Protein 4EC7 (pdb70)

B-factor: mean 41.2, std 14.35, range [15.86, 121.75]

Foldseek 3Di:
DDDFQFDKDKDKDAAQWFAFPVGDIWGFDQWDADPNDIDGDIDIAMFGPFFAPDPQATHPDPSVFKRKTKGFDWDWQWGWTADPNDIDITTTTGTHDIDMDIDGDPDD/DDDDQFDKDKDKDAFQWFQFPVGDIFGFDQWDQDPVDIDGDIDIAMWTPFQAPDPLATHPDPSVFKGKGKGFDWDWDWGWTDDPPDIDTGTTIGGHDIDMDIDGDDDD

Secondary structure (DSSP, 8-state):
--EESS-EEEEEE--SEEEBTTS-EEEEPSEEEETTEEEE--EEEEEES-S-SBTTBSTTB-TTTEEEEEEEEEEEEEEEEEETTEEEEEEEEEEEEEEEEEEE-S--/--EESS-EEEEEE--SEEEBTTS-EEEE-SEEE-SS-EEE--EEEEEES-S-SBTTBSTTB-TTT--EEEEEEEEEEEEEEEETTEEEEEEEEEEEEEEEEE-SS---

GO terms:
  GO:0005576 extracellular region (C, EXP)

Nearest PDB structures (foldseek):
  4ec7-assembly1_B  TM=9.430E-01  e=5.358E-18  Naja atra
  1btg-assembly4_B-3  TM=9.735E-01  e=2.936E-14  Mus musculus
  5jz7-assembly1_B  TM=9.678E-01  e=1.939E-14  Homo sapiens
  4efv-assembly1_B  TM=9.686E-01  e=3.257E-14  Lama glama
  6xuo-assembly1_A-2  TM=9.110E-01  e=4.007E-14  Equus caballus

Radius of gyration: 19.62 Å; Cα contacts (8 Å, |Δi|>4): 550; chains: 2; bounding box: 56×37×46 Å

Solvent-accessible surface area: 12037 Å² total; per-residue (Å²): 100,102,84,43,2,2,48,57,71,57,46,105,38,80,58,107,82,12,40,0,61,127,44,51,102,5,65,4,54,112,53,15,117,24,106,162,122,60,102,107,19,112,7,32,13,10,103,24,134,50,74,76,31,33,137,58,4,3,19,9,16,31,49,80,99,40,45,15,89,2,48,56,48,48,0,21,18,91,0,35,0,54,76,70,130,136,72,39,100,34,49,0,87,1,43,5,3,6,17,1,23,0,45,106,58,204,72,157,98,96,96,46,4,5,44,62,79,57,50,93,30,60,51,100,82,8,56,5,63,176,50,83,107,8,57,7,43,101,60,14,97,59,109,143,121,87,90,91,11,109,7,27,23,10,88,18,130,56,82,72,32,63,144,58,2,2,49,10,15,35,52,75,73,16,85,12,77,3,50,53,48,57,1,28,15,105,0,23,1,56,108,68,146,108,46,35,70,73,49,0,85,3,42,3,5,7,16,1,19,0,51,95,120,138,25,167

Structure (mmCIF, N/CA/C/O backbone):
data_4EC7
#
_entry.id   4EC7
#
_cell.length_a   118.120
_cell.length_b   118.120
_cell.length_c   87.350
_cell.angle_alpha   90.00
_cell.angle_beta   90.00
_cell.angle_gamma   120.00
#
_symmetry.space_group_name_H-M   'P 6 2 2'
#
loop_
_entity.id
_entity.type
_entity.pdbx_description
1 polymer 'Venom nerve growth factor'
2 non-polymer '(2S)-1-hydroxy-3-(tetradecanoyloxy)propan-2-yl docosanoate'
3 water water
#
loop_
_atom_site.group_PDB
_atom_site.id
_atom_site.type_symbol
_atom_site.label_atom_id
_atom_site.label_alt_id
_atom_site.label_comp_id
_atom_site.label_asym_id
_atom_site.label_entity_id
_atom_site.label_seq_id
_atom_site.pdbx_PDB_ins_code
_atom_site.Cartn_x
_atom_site.Cartn_y
_atom_site.Cartn_z
_atom_site.occupancy
_atom_site.B_iso_or_equiv
_atom_site.auth_seq_id
_atom_site.auth_comp_id
_atom_site.auth_asym_id
_atom_site.auth_atom_id
_atom_site.pdbx_PDB_model_num
ATOM 1 N N . GLY A 1 9 ? -7.275 31.718 31.696 1.00 53.07 9 GLY A N 1
ATOM 2 C CA . GLY A 1 9 ? -8.580 32.229 31.294 1.00 60.47 9 GLY A CA 1
ATOM 3 C C . GLY A 1 9 ? -8.719 33.735 31.465 1.00 60.93 9 GLY A C 1
ATOM 4 O O . GLY A 1 9 ? -9.630 34.220 32.141 1.00 59.87 9 GLY A O 1
ATOM 5 N N . GLU A 1 10 ? -7.822 34.483 30.833 1.00 61.13 10 GLU A N 1
ATOM 6 C CA . GLU A 1 10 ? -7.759 35.925 31.046 1.00 55.08 10 GLU A CA 1
ATOM 7 C C . GLU A 1 10 ? -8.415 36.733 29.926 1.00 55.06 10 GLU A C 1
ATOM 8 O O . GLU A 1 10 ? -8.473 36.310 28.769 1.00 52.57 10 GLU A O 1
ATOM 14 N N . HIS A 1 11 ? -8.906 37.909 30.282 1.00 52.21 11 HIS A N 1
ATOM 15 C CA . HIS A 1 11 ? -9.479 38.802 29.297 1.00 48.52 11 HIS A CA 1
ATOM 16 C C . HIS A 1 11 ? -8.877 40.178 29.456 1.00 46.80 11 HIS A C 1
ATOM 17 O O . HIS A 1 11 ? -8.499 40.571 30.563 1.00 44.98 11 HIS A O 1
ATOM 24 N N . SER A 1 12 ? -8.748 40.905 28.350 1.00 45.81 12 SER A N 1
ATOM 25 C CA . SER A 1 12 ? -8.433 42.317 28.464 1.00 39.56 12 SER A CA 1
ATOM 26 C C . SER A 1 12 ? -9.752 43.032 28.592 1.00 35.47 12 SER A C 1
ATOM 27 O O . SER A 1 12 ? -10.794 42.509 28.179 1.00 35.57 12 SER A O 1
ATOM 30 N N . VAL A 1 13 ? -9.716 44.215 29.185 1.00 29.94 13 VAL A N 1
ATOM 31 C CA . VAL A 1 13 ? -10.942 44.958 29.429 1.00 31.60 13 VAL A CA 1
ATOM 32 C C . VAL A 1 13 ? -11.437 45.634 28.156 1.00 35.48 13 VAL A C 1
ATOM 33 O O . VAL A 1 13 ? -12.608 46.020 28.048 1.00 35.24 13 VAL A O 1
ATOM 37 N N . CYS A 1 14 ? -10.527 45.785 27.199 1.00 34.99 14 CYS A N 1
ATOM 38 C CA . CYS A 1 14 ? -10.868 46.319 25.892 1.00 36.18 14 CYS A CA 1
ATOM 39 C C . CYS A 1 14 ? -10.184 45.457 24.812 1.00 36.99 14 CYS A C 1
ATOM 40 O O . CYS A 1 14 ? -9.088 44.935 25.047 1.00 32.89 14 CYS A O 1
ATOM 43 N N . ASP A 1 15 ? -10.848 45.258 23.670 1.00 35.80 15 ASP A N 1
ATOM 44 C CA . ASP A 1 15 ? -10.319 44.377 22.627 1.00 35.21 15 ASP A CA 1
ATOM 45 C C . ASP A 1 15 ? -9.450 45.140 21.643 1.00 31.24 15 ASP A C 1
ATOM 46 O O . ASP A 1 15 ? -9.817 46.238 21.219 1.00 25.56 15 ASP A O 1
ATOM 51 N N . SER A 1 16 ? -8.304 44.556 21.289 1.00 31.21 16 SER A N 1
ATOM 52 C CA . SER A 1 16 ? -7.360 45.203 20.381 1.00 30.82 16 SER A CA 1
ATOM 53 C C . SER A 1 16 ? -7.106 44.388 19.100 1.00 32.89 16 SER A C 1
ATOM 54 O O . SER A 1 16 ? -7.365 43.187 19.039 1.00 33.14 16 SER A O 1
ATOM 57 N N . VAL A 1 17 ? -6.618 45.057 18.064 1.00 33.11 17 VAL A N 1
ATOM 58 C CA . VAL A 1 17 ? -6.241 44.385 16.831 1.00 27.45 17 VAL A CA 1
ATOM 59 C C . VAL A 1 17 ? -4.820 44.808 16.463 1.00 30.37 17 VAL A C 1
ATOM 60 O O . VAL A 1 17 ? -4.564 45.986 16.199 1.00 29.77 17 VAL A O 1
ATOM 64 N N . SER A 1 18 ? -3.889 43.859 16.469 1.00 28.25 18 SER A N 1
ATOM 65 C CA . SER A 1 18 ? -2.513 44.186 16.129 1.00 27.20 18 SER A CA 1
ATOM 66 C C . SER A 1 18 ? -2.194 43.709 14.711 1.00 27.62 18 SER A C 1
ATOM 67 O O . SER A 1 18 ? -2.641 42.625 14.292 1.00 25.66 18 SER A O 1
ATOM 70 N N . ALA A 1 19 ? -1.432 44.525 13.976 1.00 25.97 19 ALA A N 1
ATOM 71 C CA . ALA A 1 19 ? -0.987 44.176 12.622 1.00 23.51 19 ALA A CA 1
ATOM 72 C C . ALA A 1 19 ? 0.265 44.913 12.199 1.00 27.93 19 ALA A C 1
ATOM 73 O O . ALA A 1 19 ? 0.630 45.956 12.764 1.00 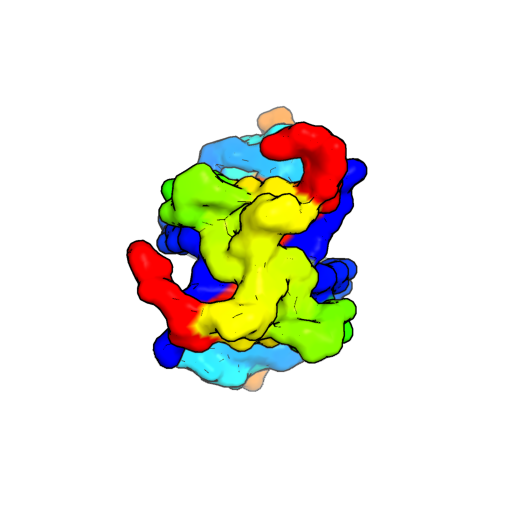27.89 19 ALA A O 1
ATOM 75 N N . TRP A 1 20 ? 0.917 44.364 11.186 1.00 29.62 20 TRP A N 1
ATOM 76 C CA . TRP A 1 20 ? 2.042 45.043 10.568 1.00 27.44 20 TRP A CA 1
ATOM 77 C C . TRP A 1 20 ? 1.465 45.926 9.481 1.00 25.25 20 TRP A C 1
ATOM 78 O O . TRP A 1 20 ? 0.683 45.461 8.645 1.00 25.92 20 TRP A O 1
ATOM 89 N N . VAL A 1 21 ? 1.815 47.208 9.513 1.00 24.28 21 VAL A N 1
ATOM 90 C CA . VAL A 1 21 ? 1.283 48.154 8.548 1.00 23.93 21 VAL A CA 1
ATOM 91 C C . VAL A 1 21 ? 2.382 49.027 7.989 1.00 26.10 21 VAL A C 1
ATOM 92 O O . VAL A 1 21 ? 3.452 49.192 8.598 1.00 24.82 21 VAL A O 1
ATOM 96 N N . THR A 1 22 ? 2.098 49.580 6.818 1.00 24.49 22 THR A N 1
ATOM 97 C CA . THR A 1 22 ? 2.930 50.603 6.228 1.00 22.81 22 THR A CA 1
ATOM 98 C C . THR A 1 22 ? 2.175 51.920 6.306 1.00 24.84 22 THR A C 1
ATOM 99 O O . THR A 1 22 ? 0.938 51.952 6.319 1.00 25.02 22 THR A O 1
ATOM 103 N N . LYS A 1 23 ? 2.920 53.013 6.352 1.00 26.32 23 LYS A N 1
ATOM 104 C CA . LYS A 1 23 ? 2.309 54.316 6.325 1.00 23.55 23 LYS A CA 1
ATOM 105 C C . LYS A 1 23 ? 2.961 55.141 5.231 1.00 25.85 23 LYS A C 1
ATOM 106 O O . LYS A 1 23 ? 4.143 54.937 4.900 1.00 26.55 23 LYS A O 1
ATOM 112 N N . THR A 1 24 ? 2.175 56.052 4.655 1.00 23.54 24 THR A N 1
ATOM 113 C CA . THR A 1 24 ? 2.673 56.984 3.649 1.00 21.90 24 THR A CA 1
ATOM 114 C C . THR A 1 24 ? 2.912 58.317 4.319 1.00 24.43 24 THR A C 1
ATOM 115 O O . THR A 1 24 ? 3.850 59.054 3.989 1.00 26.33 24 THR A O 1
ATOM 119 N N . THR A 1 25 ? 2.032 58.626 5.260 1.00 22.48 25 THR A N 1
ATOM 120 C CA . THR A 1 25 ? 2.163 59.827 6.040 1.00 19.76 25 THR A CA 1
ATOM 121 C C . THR A 1 25 ? 2.001 59.466 7.511 1.00 18.32 25 THR A C 1
ATOM 122 O O . THR A 1 25 ? 1.285 58.523 7.846 1.00 15.86 25 THR A O 1
ATOM 126 N N . ALA A 1 26 ? 2.659 60.229 8.380 1.00 19.09 26 ALA A N 1
ATOM 127 C CA . ALA A 1 26 ? 2.487 60.097 9.820 1.00 20.05 26 ALA A CA 1
ATOM 128 C C . ALA A 1 26 ? 2.714 61.416 10.552 1.00 21.40 26 ALA A C 1
ATOM 129 O O . ALA A 1 26 ? 3.015 62.449 9.932 1.00 18.77 26 ALA A O 1
ATOM 131 N N . THR A 1 27 ? 2.575 61.376 11.874 1.00 21.36 27 THR A N 1
ATOM 132 C CA . THR A 1 27 ? 2.847 62.552 12.692 1.00 21.81 27 THR A CA 1
ATOM 133 C C . THR A 1 27 ? 4.006 62.260 13.627 1.00 21.35 27 THR A C 1
ATOM 134 O O . THR A 1 27 ? 3.960 61.267 14.365 1.00 24.98 27 THR A O 1
ATOM 138 N N . ASP A 1 28 ? 5.049 63.095 13.603 1.00 20.28 28 ASP A N 1
ATOM 139 C CA . ASP A 1 28 ? 6.207 62.837 14.480 1.00 24.69 28 ASP A CA 1
ATOM 140 C C . ASP A 1 28 ? 5.993 63.201 15.952 1.00 23.21 28 ASP A C 1
ATOM 141 O O . ASP A 1 28 ? 4.957 63.743 16.329 1.00 21.41 28 ASP A O 1
ATOM 146 N N . ILE A 1 29 ? 6.990 62.909 16.772 1.00 25.51 29 ILE A N 1
ATOM 147 C CA . ILE A 1 29 ? 6.896 63.135 18.211 1.00 29.94 29 ILE A CA 1
ATOM 148 C C . ILE A 1 29 ? 6.510 64.586 18.567 1.00 33.22 29 ILE A C 1
ATOM 149 O O . ILE A 1 29 ? 5.794 64.824 19.551 1.00 33.20 29 ILE A O 1
ATOM 154 N N . LYS A 1 30 ? 6.950 65.546 17.753 1.00 32.90 30 LYS A N 1
ATOM 155 C CA . LYS A 1 30 ? 6.755 66.961 18.082 1.00 31.64 30 LYS A CA 1
ATOM 156 C C . LYS A 1 30 ? 5.491 67.552 17.471 1.00 28.66 30 LYS A C 1
ATOM 157 O O . LYS A 1 30 ? 5.073 68.656 17.830 1.00 36.26 30 LYS A O 1
ATOM 163 N N . GLY A 1 31 ? 4.868 66.806 16.566 1.00 25.81 31 GLY A N 1
ATOM 164 C CA . GLY A 1 31 ? 3.610 67.241 15.992 1.00 24.00 31 GLY A CA 1
ATOM 165 C C . GLY A 1 31 ? 3.572 67.417 14.475 1.00 22.82 31 GLY A C 1
ATOM 166 O O . GLY A 1 31 ? 2.478 67.531 13.913 1.00 24.81 31 GLY A O 1
ATOM 167 N N . ASN A 1 32 ? 4.721 67.455 13.800 1.00 20.02 32 ASN A N 1
ATOM 168 C CA . ASN A 1 32 ? 4.703 67.772 12.370 1.00 19.44 32 ASN A CA 1
ATOM 169 C C . ASN A 1 32 ? 4.167 66.605 11.557 1.00 20.06 32 ASN A C 1
ATOM 170 O O . ASN A 1 32 ? 4.573 65.458 11.768 1.00 21.67 32 ASN A O 1
ATOM 175 N N . THR A 1 33 ? 3.256 66.861 10.628 1.00 18.49 33 THR A N 1
ATOM 176 C CA . THR A 1 33 ? 2.869 65.755 9.765 1.00 23.14 33 THR A CA 1
ATOM 177 C C . THR A 1 33 ? 4.005 65.609 8.783 1.00 23.70 33 THR A C 1
ATOM 178 O O . THR A 1 33 ? 4.594 66.604 8.348 1.00 21.62 33 THR A O 1
ATOM 182 N N . VAL A 1 34 ? 4.326 64.370 8.445 1.00 23.78 34 VAL A N 1
ATOM 183 C CA . VAL A 1 34 ? 5.517 64.123 7.673 1.00 19.55 34 VAL A CA 1
ATOM 184 C C . VAL A 1 34 ? 5.288 62.914 6.764 1.00 21.54 34 VAL A C 1
ATOM 185 O O . VAL A 1 34 ? 4.543 62.011 7.130 1.00 22.07 34 VAL A O 1
ATOM 189 N N . THR A 1 35 ? 5.868 62.925 5.558 1.00 22.27 35 THR A N 1
ATOM 190 C CA . THR A 1 35 ? 5.790 61.764 4.666 1.00 20.84 35 THR A CA 1
ATOM 191 C C . THR A 1 35 ? 6.700 60.671 5.211 1.00 22.85 35 THR A C 1
ATOM 192 O O . THR A 1 35 ? 7.854 60.942 5.565 1.00 25.08 35 THR A O 1
ATOM 196 N N . VAL A 1 36 ? 6.189 59.445 5.300 1.00 21.27 36 VAL A N 1
ATOM 197 C CA . VAL A 1 36 ? 7.026 58.314 5.703 1.00 24.57 36 VAL A CA 1
ATOM 198 C C . VAL A 1 36 ? 7.484 57.544 4.470 1.00 25.16 36 VAL A C 1
ATOM 199 O O . VAL A 1 36 ? 6.661 57.081 3.678 1.00 25.90 36 VAL A O 1
ATOM 203 N N . MET A 1 37 ? 8.795 57.396 4.313 1.00 25.97 37 MET A N 1
ATOM 204 C CA . MET A 1 37 ? 9.341 56.769 3.117 1.00 28.08 37 MET A CA 1
ATOM 205 C C . MET A 1 37 ? 8.858 55.350 2.945 1.00 27.13 37 MET A C 1
ATOM 206 O O . MET A 1 37 ? 8.739 54.598 3.915 1.00 29.18 37 MET A O 1
ATOM 211 N N . GLU A 1 38 ? 8.570 54.972 1.713 1.00 23.55 38 GLU A N 1
ATOM 212 C CA . GLU A 1 38 ? 8.243 53.579 1.458 1.00 27.93 38 GLU A CA 1
ATOM 213 C C . GLU A 1 38 ? 9.424 52.706 1.842 1.00 31.59 38 GLU A C 1
ATOM 214 O O . GLU A 1 38 ? 9.254 51.689 2.513 1.00 36.33 38 GLU A O 1
ATOM 220 N N . ASN A 1 39 ? 10.620 53.104 1.411 1.00 30.50 39 ASN A N 1
ATOM 221 C CA . ASN A 1 39 ? 11.803 52.261 1.573 1.00 31.74 39 ASN A CA 1
ATOM 222 C C . ASN A 1 39 ? 12.912 52.953 2.327 1.00 32.14 39 ASN A C 1
ATOM 223 O O . ASN A 1 39 ? 12.942 54.178 2.424 1.00 34.42 39 ASN A O 1
ATOM 228 N N . VAL A 1 40 ? 13.851 52.156 2.818 1.00 31.14 40 VAL A N 1
ATOM 229 C CA . VAL A 1 40 ? 15.026 52.680 3.497 1.00 32.36 40 VAL A CA 1
ATOM 230 C C . VAL A 1 40 ? 16.275 51.965 2.973 1.00 37.70 40 VAL A C 1
ATOM 231 O O . VAL A 1 40 ? 16.177 50.847 2.453 1.00 39.04 40 VAL A O 1
ATOM 235 N N . ASN A 1 41 ? 17.438 52.607 3.072 1.00 39.04 41 ASN A N 1
ATOM 236 C CA . ASN A 1 41 ? 18.646 52.058 2.460 1.00 46.58 41 ASN A CA 1
ATOM 237 C C . ASN A 1 41 ? 19.749 51.862 3.471 1.00 50.85 41 ASN A C 1
ATOM 238 O O . ASN A 1 41 ? 20.462 52.807 3.809 1.00 50.98 41 ASN A O 1
ATOM 243 N N . LEU A 1 42 ? 19.892 50.634 3.953 1.00 53.59 42 LEU A N 1
ATOM 244 C CA . LEU A 1 42 ? 20.921 50.337 4.939 1.00 54.46 42 LEU A CA 1
ATOM 245 C C . LEU A 1 42 ? 21.817 49.212 4.454 1.00 57.28 42 LEU A C 1
ATOM 246 O O . LEU A 1 42 ? 21.333 48.233 3.865 1.00 57.26 42 LEU A O 1
ATOM 251 N N . ASP A 1 43 ? 23.121 49.376 4.685 1.00 60.27 43 ASP A N 1
ATOM 252 C CA . ASP A 1 43 ? 24.118 48.372 4.322 1.00 63.18 43 ASP A CA 1
ATOM 253 C C . ASP A 1 43 ? 23.964 47.959 2.860 1.00 63.85 43 ASP A C 1
ATOM 254 O O . ASP A 1 43 ? 23.856 46.776 2.544 1.00 56.84 43 ASP A O 1
ATOM 259 N N . ASN A 1 44 ? 23.904 48.964 1.989 1.00 66.82 44 ASN A N 1
ATOM 260 C CA . ASN A 1 44 ? 23.865 48.768 0.544 1.00 64.21 44 ASN A CA 1
ATOM 261 C C . ASN A 1 44 ? 22.720 47.888 0.035 1.00 62.32 44 ASN A C 1
ATOM 262 O O . ASN A 1 44 ? 22.777 47.374 -1.086 1.00 65.25 44 ASN A O 1
ATOM 267 N N . LYS A 1 45 ? 21.686 47.718 0.857 1.00 55.90 45 LYS A N 1
ATOM 268 C CA . LYS A 1 45 ? 20.468 47.040 0.416 1.00 57.25 45 LYS A CA 1
ATOM 269 C C . LYS A 1 45 ? 19.227 47.843 0.811 1.00 53.72 45 LYS A C 1
ATOM 270 O O . LYS A 1 45 ? 19.268 48.598 1.789 1.00 54.45 45 LYS A O 1
ATOM 276 N N . VAL A 1 46 ? 18.141 47.694 0.044 1.00 46.41 46 VAL A N 1
ATOM 277 C CA . VAL A 1 46 ? 16.881 48.405 0.323 1.00 47.13 46 VAL A CA 1
ATOM 278 C C . VAL A 1 46 ? 15.876 47.568 1.136 1.00 44.72 46 VAL A C 1
ATOM 279 O O . VAL A 1 46 ? 15.705 46.368 0.898 1.00 42.91 46 VAL A O 1
ATOM 283 N N . TYR A 1 47 ? 15.229 48.207 2.108 1.00 38.92 47 TYR A N 1
ATOM 284 C CA . TYR A 1 47 ? 14.224 47.539 2.928 1.00 38.34 47 TYR A CA 1
ATOM 285 C C . TYR A 1 47 ? 12.975 48.392 2.994 1.00 37.08 47 TYR A C 1
ATOM 286 O O . TYR A 1 47 ? 13.059 49.626 3.011 1.00 37.68 47 TYR A O 1
ATOM 295 N N . LYS A 1 48 ? 11.814 47.751 3.057 1.00 41.35 48 LYS A N 1
ATOM 296 C CA . LYS A 1 48 ? 10.584 48.493 3.287 1.00 35.85 48 LYS A CA 1
ATOM 297 C C . LYS A 1 48 ? 10.449 48.870 4.744 1.00 33.46 48 LYS A C 1
ATOM 298 O O . LYS A 1 48 ? 11.042 48.245 5.622 1.00 35.23 48 LYS A O 1
ATOM 304 N N . GLU A 1 49 ? 9.664 49.906 4.992 1.00 32.69 49 GLU A N 1
ATOM 305 C CA . GLU A 1 49 ? 9.394 50.343 6.338 1.00 27.52 49 GLU A CA 1
ATOM 306 C C . GLU A 1 49 ? 8.066 49.742 6.782 1.00 27.30 49 GLU A C 1
ATOM 307 O O . GLU A 1 49 ? 7.025 50.028 6.194 1.00 33.30 49 GLU A O 1
ATOM 313 N N . TYR A 1 50 ? 8.104 48.892 7.802 1.00 28.21 50 TYR A N 1
ATOM 314 C CA . TYR A 1 50 ? 6.885 48.346 8.394 1.00 26.19 50 TYR A CA 1
ATOM 315 C C . TYR A 1 50 ? 6.791 48.833 9.820 1.00 24.90 50 TYR A C 1
ATOM 316 O O . TYR A 1 50 ? 7.810 49.207 10.425 1.00 24.41 50 TYR A O 1
ATOM 325 N N . PHE A 1 51 ? 5.580 48.791 10.375 1.00 25.93 51 PHE A N 1
ATOM 326 C CA . PHE A 1 51 ? 5.379 49.176 11.764 1.00 26.46 51 PHE A CA 1
ATOM 327 C C . PHE A 1 51 ? 4.400 48.241 12.424 1.00 26.05 51 PHE A C 1
ATOM 328 O O . PHE A 1 51 ? 3.409 47.858 11.813 1.00 25.61 51 PHE A O 1
ATOM 336 N N . PHE A 1 52 ? 4.675 47.869 13.669 1.00 26.71 52 PHE A N 1
ATOM 337 C CA . PHE A 1 52 ? 3.746 47.024 14.397 1.00 30.31 52 PHE A CA 1
ATOM 338 C C . PHE A 1 52 ? 2.683 47.890 15.059 1.00 33.43 52 PHE A C 1
ATOM 339 O O . PHE A 1 52 ? 2.919 48.482 16.133 1.00 32.51 52 PHE A O 1
ATOM 347 N N . GLU A 1 53 ? 1.517 47.965 14.417 1.00 28.92 53 GLU A N 1
ATOM 348 C CA . GLU A 1 53 ? 0.434 48.806 14.921 1.00 29.07 53 GLU A CA 1
ATOM 349 C C . GLU A 1 53 ? -0.639 48.006 15.649 1.00 29.49 53 GLU A C 1
ATOM 350 O O . GLU A 1 53 ? -1.109 46.989 15.144 1.00 27.71 53 GLU A O 1
ATOM 356 N N . THR A 1 54 ? -1.034 48.486 16.827 1.00 30.07 54 THR A N 1
ATOM 357 C CA . THR A 1 54 ? -2.121 47.885 17.603 1.00 30.35 54 THR A CA 1
ATOM 358 C C . THR A 1 54 ? -3.229 48.925 17.849 1.00 28.76 54 THR A C 1
ATOM 359 O O . THR A 1 54 ? -3.036 49.863 18.631 1.00 27.98 54 THR A O 1
ATOM 363 N N . LYS A 1 55 ? -4.375 48.752 17.190 1.00 27.47 55 LYS A N 1
ATOM 364 C CA . LYS A 1 55 ? -5.536 49.642 17.335 1.00 25.82 55 LYS A CA 1
ATOM 365 C C . LYS A 1 55 ? -6.600 49.027 18.238 1.00 25.34 55 LYS A C 1
ATOM 366 O O . LYS A 1 55 ? -6.594 47.819 18.487 1.00 25.01 55 LYS A O 1
ATOM 372 N N . CYS A 1 56 ? -7.532 49.857 18.708 1.00 23.57 56 CYS A N 1
ATOM 373 C CA . CYS A 1 56 ? -8.742 49.350 19.344 1.00 25.69 56 CYS A CA 1
ATOM 374 C C . CYS A 1 56 ? -9.626 48.697 18.278 1.00 27.69 56 CYS A C 1
ATOM 375 O O . CYS A 1 56 ? -9.927 49.316 17.258 1.00 27.50 56 CYS A O 1
ATOM 378 N N . LYS A 1 57 ? -10.040 47.456 18.520 1.00 28.73 57 LYS A N 1
ATOM 379 C CA . LYS A 1 57 ? -10.998 46.742 17.666 1.00 27.15 57 LYS A CA 1
ATOM 380 C C . LYS A 1 57 ? -12.352 47.455 17.600 1.00 28.12 57 LYS A C 1
ATOM 381 O O . LYS A 1 57 ? -13.069 47.359 16.595 1.00 32.32 57 LYS A O 1
ATOM 387 N N . ASN A 1 58 ? -12.676 48.177 18.675 1.00 31.09 58 ASN A N 1
ATOM 388 C CA . ASN A 1 58 ? -13.897 48.981 18.806 1.00 31.37 58 ASN A CA 1
ATOM 389 C C . ASN A 1 58 ? -13.854 49.609 20.192 1.00 30.39 58 ASN A C 1
ATOM 390 O O . ASN A 1 58 ? -13.144 49.102 21.068 1.00 29.61 58 ASN A O 1
ATOM 395 N N . PRO A 1 59 ? -14.605 50.705 20.397 1.00 28.18 59 PRO A N 1
ATOM 396 C CA . PRO A 1 59 ? -14.479 51.443 21.662 1.00 31.62 59 PRO A CA 1
ATOM 397 C C . PRO A 1 59 ? -15.397 50.985 22.795 1.00 33.75 59 PRO A C 1
ATOM 398 O O . PRO A 1 59 ? -15.381 51.622 23.858 1.00 30.56 59 PRO A O 1
ATOM 402 N N . ASN A 1 60 ? -16.153 49.907 22.594 1.00 33.86 60 ASN A N 1
ATOM 403 C CA . ASN A 1 60 ? -17.012 49.386 23.657 1.00 32.73 60 ASN A CA 1
ATOM 404 C C . ASN A 1 60 ? -17.341 47.920 23.452 1.00 32.54 60 ASN A C 1
ATOM 405 O O . ASN A 1 60 ? -18.400 47.586 22.919 1.00 37.28 60 ASN A O 1
ATOM 410 N N . PRO A 1 61 ? -16.430 47.036 23.880 1.00 31.51 61 PRO A N 1
ATOM 411 C CA . PRO A 1 61 ? -16.606 45.590 23.713 1.00 33.82 61 PRO A CA 1
ATOM 412 C C . PRO A 1 61 ? -17.923 45.159 24.339 1.00 38.64 61 PRO A C 1
ATOM 413 O O . PRO A 1 61 ? -18.649 44.356 23.740 1.00 37.97 61 PRO A O 1
ATOM 417 N N . GLU A 1 62 ? -18.208 45.719 25.517 1.00 38.43 62 GLU A N 1
ATOM 418 C CA . GLU A 1 62 ? -19.492 45.587 26.199 1.00 39.71 62 GLU A CA 1
ATOM 419 C C . GLU A 1 62 ? -20.347 46.805 25.893 1.00 40.24 62 GLU A C 1
ATOM 420 O O . GLU A 1 62 ? -19.816 47.905 25.720 1.00 40.74 62 GLU A O 1
ATOM 426 N N . PRO A 1 63 ? -21.677 46.629 25.856 1.00 42.13 63 PRO A N 1
ATOM 427 C CA . PRO A 1 63 ? -22.571 47.751 25.545 1.00 42.24 63 PRO A CA 1
ATOM 428 C C . PRO A 1 63 ? -22.434 48.915 26.525 1.00 43.46 63 PRO A C 1
ATOM 429 O O . PRO A 1 63 ? -22.933 50.006 26.241 1.00 47.82 63 PRO A O 1
ATOM 433 N N . SER A 1 64 ? -21.777 48.686 27.658 1.00 40.33 64 SER A N 1
ATOM 434 C CA . SER A 1 64 ? -21.592 49.734 28.659 1.00 38.47 64 SER A CA 1
ATOM 435 C C . SER A 1 64 ? -20.132 50.211 28.762 1.00 41.49 64 SER A C 1
ATOM 436 O O . SER A 1 64 ? -19.731 50.833 29.765 1.00 41.71 64 SER A O 1
ATOM 439 N N . GLY A 1 65 ? -19.338 49.913 27.735 1.00 34.88 65 GLY A N 1
ATOM 440 C CA . GLY A 1 65 ? -17.985 50.425 27.665 1.00 31.49 65 GLY A CA 1
ATOM 441 C C . GLY A 1 65 ? -16.958 49.325 27.775 1.00 34.93 65 GLY A C 1
ATOM 442 O O . GLY A 1 65 ? -17.071 48.279 27.110 1.00 34.82 65 GLY A O 1
ATOM 443 N N . CYS A 1 66 ? -15.942 49.561 28.606 1.00 35.96 66 CYS A N 1
ATOM 444 C CA . CYS A 1 66 ? -14.895 48.576 28.802 1.00 30.85 66 CYS A CA 1
ATOM 445 C C . CYS A 1 66 ? -15.500 47.363 29.491 1.00 31.47 66 CYS A C 1
ATOM 446 O O . CYS A 1 66 ? -16.580 47.446 30.084 1.00 32.51 66 CYS A O 1
ATOM 449 N N . ARG A 1 67 ? -14.815 46.232 29.385 1.00 32.57 67 ARG A N 1
ATOM 450 C CA . ARG A 1 67 ? -15.298 44.984 29.965 1.00 36.32 67 ARG A CA 1
ATOM 451 C C . ARG A 1 67 ? -14.957 44.903 31.451 1.00 35.34 67 ARG A C 1
ATOM 452 O O . ARG A 1 67 ? -13.947 45.454 31.889 1.00 34.16 67 ARG A O 1
ATOM 460 N N . GLY A 1 68 ? -15.807 44.236 32.228 1.00 40.54 68 GLY A N 1
ATOM 461 C CA . GLY A 1 68 ? -15.564 44.053 33.656 1.00 41.93 68 GLY A CA 1
ATOM 462 C C . GLY A 1 68 ? -15.546 45.309 34.526 1.00 41.78 68 GLY A C 1
ATOM 463 O O . GLY A 1 68 ? -15.178 45.249 35.703 1.00 44.74 68 GLY A O 1
ATOM 464 N N . ILE A 1 69 ? -15.931 46.448 33.956 1.00 41.61 69 ILE A N 1
ATOM 465 C CA . ILE A 1 69 ? -16.030 47.699 34.713 1.00 41.34 69 ILE A CA 1
ATOM 466 C C . ILE A 1 69 ? -17.351 47.746 35.477 1.00 44.58 69 ILE A C 1
ATOM 467 O O . ILE A 1 69 ? -18.382 47.292 34.976 1.00 46.63 69 ILE A O 1
ATOM 472 N N . ASP A 1 70 ? -17.327 48.291 36.688 1.00 43.93 70 ASP A N 1
ATOM 473 C CA . ASP A 1 70 ? -18.562 48.555 37.423 1.00 44.58 70 ASP A CA 1
ATOM 474 C C . ASP A 1 70 ? -19.316 49.727 36.803 1.00 46.80 70 ASP A C 1
ATOM 475 O O . ASP A 1 70 ? -19.038 50.891 37.128 1.00 49.17 70 ASP A O 1
ATOM 480 N N . SER A 1 71 ? -20.278 49.421 35.934 1.00 44.14 71 SER A N 1
ATOM 481 C CA . SER A 1 71 ? -20.956 50.458 35.162 1.00 44.52 71 SER A CA 1
ATOM 482 C C . SER A 1 71 ? -21.747 51.388 36.050 1.00 46.13 71 SER A C 1
ATOM 483 O O . SER A 1 71 ? -21.840 52.585 35.773 1.00 51.58 71 SER A O 1
ATOM 486 N N . SER A 1 72 ? -22.309 50.846 37.122 1.00 47.03 72 SER A N 1
ATOM 487 C CA . SER A 1 72 ? -23.108 51.660 38.031 1.00 49.28 72 SER A CA 1
ATOM 488 C C . SER A 1 72 ? -22.347 52.896 38.534 1.00 50.96 72 SER A C 1
ATOM 489 O O . SER A 1 72 ? -22.947 53.950 38.739 1.00 53.18 72 SER A O 1
ATOM 492 N N . HIS A 1 73 ? -21.030 52.773 38.699 1.00 47.44 73 HIS A N 1
ATOM 493 C CA . HIS A 1 73 ? -20.227 53.858 39.260 1.00 48.57 73 HIS A CA 1
ATOM 494 C C . HIS A 1 73 ? -19.344 54.535 38.218 1.00 51.96 73 HIS A C 1
ATOM 495 O O . HIS A 1 73 ? -18.907 55.674 38.411 1.00 53.83 73 HIS A O 1
ATOM 502 N N . TRP A 1 74 ? -19.069 53.830 37.124 1.00 48.76 74 TRP A N 1
ATOM 503 C CA . TRP A 1 74 ? -18.123 54.325 36.126 1.00 47.38 74 TRP A CA 1
ATOM 504 C C . TRP A 1 74 ? -18.639 54.260 34.691 1.00 47.35 74 TRP A C 1
ATOM 505 O O . TRP A 1 74 ? -19.069 53.198 34.211 1.00 45.17 74 TRP A O 1
ATOM 516 N N . ASN A 1 75 ? -18.577 55.382 33.986 1.00 45.10 75 ASN A N 1
ATOM 517 C CA . ASN A 1 75 ? -18.705 55.297 32.537 1.00 44.24 75 ASN A CA 1
ATOM 518 C C . ASN A 1 75 ? -17.321 55.015 31.991 1.00 42.85 75 ASN A C 1
ATOM 519 O O . ASN A 1 75 ? -16.328 55.452 32.570 1.00 46.37 75 ASN A O 1
ATOM 524 N N . SER A 1 76 ? -17.236 54.259 30.910 1.00 37.94 76 SER A N 1
ATOM 525 C CA . SER A 1 76 ? -15.937 53.924 30.361 1.00 34.58 76 SER A CA 1
ATOM 526 C C . SER A 1 76 ? -16.014 53.785 28.851 1.00 38.02 76 SER A C 1
ATOM 527 O O . SER A 1 76 ? -17.100 53.622 28.290 1.00 42.18 76 SER A O 1
ATOM 530 N N . TYR A 1 77 ? -14.855 53.853 28.201 1.00 35.99 77 TYR A N 1
ATOM 531 C CA . TYR A 1 77 ? -14.724 53.450 26.802 1.00 33.90 77 TYR A CA 1
ATOM 532 C C . TYR A 1 77 ? -13.290 53.039 26.547 1.00 36.76 77 TYR A C 1
ATOM 533 O O . TYR A 1 77 ? -12.382 53.393 27.327 1.00 33.10 77 TYR A O 1
ATOM 542 N N . CYS A 1 78 ? -13.073 52.288 25.473 1.00 36.43 78 CYS A N 1
ATOM 543 C CA . CYS A 1 78 ? -11.711 51.920 25.128 1.00 33.47 78 CYS A CA 1
ATOM 544 C C . CYS A 1 78 ? -11.159 52.777 23.973 1.00 34.37 78 CYS A C 1
ATOM 545 O O . CYS A 1 78 ? -11.835 52.980 22.956 1.00 33.30 78 CYS A O 1
ATOM 548 N N . THR A 1 79 ? -9.941 53.293 24.149 1.00 35.05 79 THR A N 1
ATOM 549 C CA . THR A 1 79 ? -9.253 54.083 23.114 1.00 30.60 79 THR A CA 1
ATOM 550 C C . THR A 1 79 ? -7.751 53.730 23.082 1.00 31.64 79 THR A C 1
ATOM 551 O O . THR A 1 79 ? -7.242 53.111 24.024 1.00 32.54 79 THR A O 1
ATOM 555 N N . GLU A 1 80 ? -7.041 54.103 22.015 1.00 29.71 80 GLU A N 1
ATOM 556 C CA . GLU A 1 80 ? -5.624 53.720 21.895 1.00 28.20 80 GLU A CA 1
ATOM 557 C C . GLU A 1 80 ? -4.587 54.670 22.522 1.00 27.34 80 GLU A C 1
ATOM 558 O O . GLU A 1 80 ? -4.822 55.868 22.646 1.00 30.79 80 GLU A O 1
ATOM 564 N N . THR A 1 81 ? -3.452 54.109 22.946 1.00 25.86 81 THR A N 1
ATOM 565 C CA . THR A 1 81 ? -2.272 54.895 23.330 1.00 25.87 81 THR A CA 1
ATOM 566 C C . THR A 1 81 ? -1.177 54.734 22.269 1.00 29.37 81 THR A C 1
ATOM 567 O O . THR A 1 81 ? -1.110 53.713 21.556 1.00 29.12 81 THR A O 1
ATOM 571 N N . ASP A 1 82 ? -0.313 55.732 22.157 1.00 31.49 82 ASP A N 1
ATOM 572 C CA . ASP A 1 82 ? 0.679 55.711 21.093 1.00 29.22 82 ASP A CA 1
ATOM 573 C C . ASP A 1 82 ? 2.039 55.238 21.588 1.00 28.39 82 ASP A C 1
ATOM 574 O O . ASP A 1 82 ? 2.340 55.310 22.782 1.00 32.65 82 ASP A O 1
ATOM 579 N N . THR A 1 83 ? 2.851 54.725 20.670 1.00 28.74 83 THR A N 1
ATOM 580 C CA . THR A 1 83 ? 4.281 54.590 20.930 1.00 29.27 83 THR A CA 1
ATOM 581 C C . THR A 1 83 ? 5.009 55.505 19.960 1.00 26.03 83 THR A C 1
ATOM 582 O O . THR A 1 83 ? 4.358 56.182 19.169 1.00 25.48 83 THR A O 1
ATOM 586 N N . PHE A 1 84 ? 6.338 55.529 19.987 1.00 28.25 84 PHE A N 1
ATOM 587 C CA . PHE A 1 84 ? 7.064 56.340 19.003 1.00 29.34 84 PHE A CA 1
ATOM 588 C C . PHE A 1 84 ? 8.191 55.604 18.318 1.00 29.08 84 PHE A C 1
ATOM 589 O O . PHE A 1 84 ? 9.181 55.233 18.941 1.00 34.63 84 PHE A O 1
ATOM 597 N N . ILE A 1 85 ? 8.021 55.372 17.024 1.00 28.42 85 ILE A N 1
ATOM 598 C CA . ILE A 1 85 ? 8.977 54.563 16.292 1.00 26.79 85 ILE A CA 1
ATOM 599 C C . ILE A 1 85 ? 9.836 55.417 15.363 1.00 29.51 85 ILE A C 1
ATOM 600 O O . ILE A 1 85 ? 9.337 56.281 14.635 1.00 31.50 85 ILE A O 1
ATOM 605 N N . LYS A 1 86 ? 11.138 55.180 15.418 1.00 31.08 86 LYS A N 1
ATOM 606 C CA . LYS A 1 86 ? 12.084 55.832 14.535 1.00 30.00 86 LYS A CA 1
ATOM 607 C C . LYS A 1 86 ? 11.890 55.359 13.103 1.00 28.04 86 LYS A C 1
ATOM 608 O O . LYS A 1 86 ? 11.883 54.155 12.836 1.00 33.17 86 LYS A O 1
ATOM 614 N N . ALA A 1 87 ? 11.758 56.303 12.181 1.00 24.60 87 ALA A N 1
ATOM 615 C CA . ALA A 1 87 ? 11.556 55.967 10.766 1.00 28.25 87 ALA A CA 1
ATOM 616 C C . ALA A 1 87 ? 12.181 56.992 9.836 1.00 24.48 87 ALA A C 1
ATOM 617 O O . ALA A 1 87 ? 12.420 58.140 10.233 1.00 27.79 87 ALA A O 1
ATOM 619 N N . LEU A 1 88 ? 12.422 56.605 8.587 1.00 24.62 88 LEU A N 1
ATOM 620 C CA . LEU A 1 88 ? 12.944 57.588 7.636 1.00 26.49 88 LEU A CA 1
ATOM 621 C C . LEU A 1 88 ? 11.790 58.419 7.085 1.00 25.14 88 LEU A C 1
ATOM 622 O O . LEU A 1 88 ? 10.816 57.866 6.578 1.00 24.97 88 LEU A O 1
ATOM 627 N N . THR A 1 89 ? 11.887 59.740 7.192 1.00 26.80 89 THR A N 1
ATOM 628 C CA . THR A 1 89 ? 10.775 60.621 6.835 1.00 21.79 89 THR A CA 1
ATOM 629 C C . THR A 1 89 ? 11.171 61.721 5.856 1.00 23.30 89 THR A C 1
ATOM 630 O O . THR A 1 89 ? 12.280 61.747 5.331 1.00 27.54 89 THR A O 1
ATOM 634 N N . MET A 1 90 ? 10.258 62.657 5.643 1.00 24.37 90 MET A N 1
ATOM 635 C CA . MET A 1 90 ? 10.535 63.818 4.817 1.00 25.93 90 MET A CA 1
ATOM 636 C C . MET A 1 90 ? 9.534 64.927 5.135 1.00 28.06 90 MET A C 1
ATOM 637 O O . MET A 1 90 ? 8.319 64.712 5.036 1.00 27.04 90 MET A O 1
ATOM 642 N N . GLU A 1 91 ? 10.028 66.098 5.537 1.00 29.46 91 GLU A N 1
ATOM 643 C CA . GLU A 1 91 ? 9.154 67.254 5.743 1.00 27.00 91 GLU A CA 1
ATOM 644 C C . GLU A 1 91 ? 9.542 68.297 4.710 1.00 27.88 91 GLU A C 1
ATOM 645 O O . GLU A 1 91 ? 10.682 68.774 4.689 1.00 34.56 91 GLU A O 1
ATOM 651 N N . GLY A 1 92 ? 8.602 68.655 3.847 1.00 24.66 92 GLY A N 1
ATOM 652 C CA . GLY A 1 92 ? 8.945 69.428 2.664 1.00 27.85 92 GLY A CA 1
ATOM 653 C C . GLY A 1 92 ? 9.666 68.477 1.723 1.00 27.38 92 GLY A C 1
ATOM 654 O O . GLY A 1 92 ? 9.075 67.512 1.247 1.00 27.76 92 GLY A O 1
ATOM 655 N N . ASN A 1 93 ? 10.944 68.733 1.469 1.00 29.64 93 ASN A N 1
ATOM 656 C CA . ASN A 1 93 ? 11.760 67.823 0.669 1.00 26.30 93 ASN A CA 1
ATOM 657 C C . ASN A 1 93 ? 13.034 67.519 1.444 1.00 26.90 93 ASN A C 1
ATOM 658 O O . ASN A 1 93 ? 14.020 67.039 0.889 1.00 27.39 93 ASN A O 1
ATOM 663 N N . GLN A 1 94 ? 13.021 67.850 2.729 1.00 25.56 94 GLN A N 1
ATOM 664 C CA . GLN A 1 94 ? 14.136 67.517 3.596 1.00 28.07 94 GLN A CA 1
ATOM 665 C C . GLN A 1 94 ? 13.894 66.186 4.281 1.00 30.76 94 GLN A C 1
ATOM 666 O O . GLN A 1 94 ? 12.978 66.047 5.114 1.00 30.10 94 GLN A O 1
ATOM 672 N N . ALA A 1 95 ? 14.720 65.210 3.907 1.00 28.87 95 ALA A N 1
ATOM 673 C CA . ALA A 1 95 ? 14.658 63.852 4.454 1.00 27.83 95 ALA A CA 1
ATOM 674 C C . ALA A 1 95 ? 15.398 63.783 5.788 1.00 25.93 95 ALA A C 1
ATOM 675 O O . ALA A 1 95 ? 16.501 64.313 5.918 1.00 23.37 95 ALA A O 1
ATOM 677 N N . SER A 1 96 ? 14.807 63.122 6.777 1.00 27.98 96 SER A N 1
ATOM 678 C CA . SER A 1 96 ? 15.438 63.054 8.092 1.00 25.75 96 SER A CA 1
ATOM 679 C C . SER A 1 96 ? 14.968 61.816 8.830 1.00 26.35 96 SER A C 1
ATOM 680 O O . SER A 1 96 ? 13.955 61.211 8.453 1.00 26.68 96 SER A O 1
ATOM 683 N N . TRP A 1 97 ? 15.711 61.412 9.856 1.00 24.70 97 TRP A N 1
ATOM 684 C CA . TRP A 1 97 ? 15.275 60.290 10.690 1.00 27.19 97 TRP A CA 1
ATOM 685 C C . TRP A 1 97 ? 14.521 60.862 11.862 1.00 31.08 97 TRP A C 1
ATOM 686 O O . TRP A 1 97 ? 15.040 61.730 12.590 1.00 32.78 97 TRP A O 1
ATOM 697 N N . ARG A 1 98 ? 13.287 60.403 12.041 1.00 29.77 98 ARG A N 1
ATOM 698 C CA . ARG A 1 98 ? 12.464 60.922 13.118 1.00 28.62 98 ARG A CA 1
ATOM 699 C C . ARG A 1 98 ? 11.708 59.812 13.779 1.00 30.72 98 ARG A C 1
ATOM 700 O O . ARG A 1 98 ? 11.520 58.737 13.188 1.00 27.98 98 ARG A O 1
ATOM 708 N N . PHE A 1 99 ? 11.259 60.097 14.999 1.00 29.01 99 PHE A N 1
ATOM 709 C CA . PHE A 1 99 ? 10.361 59.215 15.713 1.00 26.55 99 PHE A CA 1
ATOM 710 C C . PHE A 1 99 ? 8.940 59.584 15.353 1.00 26.68 99 PHE A C 1
ATOM 711 O O . PHE A 1 99 ? 8.542 60.731 15.541 1.00 29.65 99 PHE A O 1
ATOM 719 N N . ILE A 1 100 ? 8.168 58.620 14.859 1.00 25.53 100 ILE A N 1
ATOM 720 C CA . ILE A 1 100 ? 6.787 58.896 14.474 1.00 24.19 100 ILE A CA 1
ATOM 721 C C . ILE A 1 100 ? 5.760 58.170 15.340 1.00 26.23 100 ILE A C 1
ATOM 722 O O . ILE A 1 100 ? 6.052 57.120 15.920 1.00 26.40 100 ILE A O 1
ATOM 727 N N . ARG A 1 101 ? 4.555 58.738 15.410 1.00 27.60 101 ARG A N 1
ATOM 728 C CA . ARG A 1 101 ? 3.505 58.271 16.313 1.00 25.85 101 ARG A CA 1
ATOM 729 C C . ARG A 1 101 ? 2.713 57.082 15.738 1.00 26.92 101 ARG A C 1
ATOM 730 O O . ARG A 1 101 ? 1.932 57.243 14.791 1.00 32.21 101 ARG A O 1
ATOM 738 N N . ILE A 1 102 ? 2.952 55.891 16.303 1.00 24.61 102 ILE A N 1
ATOM 739 C CA . ILE A 1 102 ? 2.225 54.667 15.949 1.00 27.50 102 ILE A CA 1
ATOM 740 C C . ILE A 1 102 ? 1.394 54.203 17.121 1.00 28.12 102 ILE A C 1
ATOM 741 O O . ILE A 1 102 ? 1.904 54.145 18.249 1.00 26.64 102 ILE A O 1
ATOM 746 N N . GLU A 1 103 ? 0.128 53.866 16.844 1.00 26.08 103 GLU A N 1
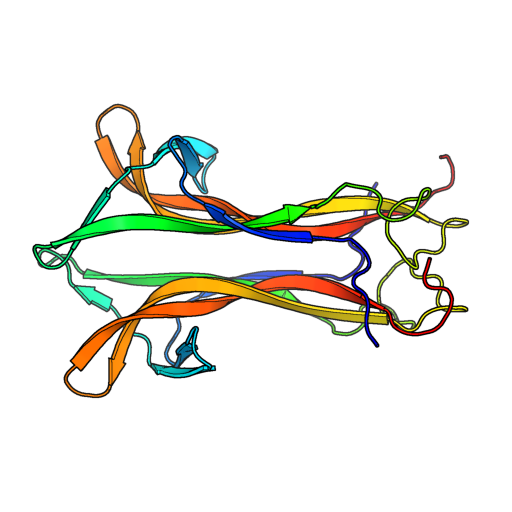ATOM 747 C CA . GLU A 1 103 ? -0.784 53.348 17.857 1.00 25.30 103 GLU A CA 1
ATOM 748 C C . GLU A 1 103 ? -0.340 51.965 18.309 1.00 27.12 103 GLU A C 1
ATOM 749 O O . GLU A 1 103 ? -0.175 51.053 17.482 1.00 26.09 103 GLU A O 1
ATOM 755 N N . THR A 1 104 ? -0.180 51.795 19.619 1.00 28.12 104 THR A N 1
ATOM 756 C CA . THR A 1 104 ? 0.473 50.593 20.134 1.00 30.34 104 THR A CA 1
ATOM 757 C C . THR A 1 104 ? -0.339 49.753 21.119 1.00 30.95 104 THR A C 1
ATOM 758 O O . THR A 1 104 ? 0.033 48.611 21.416 1.00 32.30 104 THR A O 1
ATOM 762 N N . ALA A 1 105 ? -1.435 50.304 21.633 1.00 27.19 105 ALA A N 1
ATOM 763 C CA . ALA A 1 105 ? -2.252 49.555 22.587 1.00 27.19 105 ALA A CA 1
ATOM 764 C C . ALA A 1 105 ? -3.680 50.073 22.702 1.00 25.81 105 ALA A C 1
ATOM 765 O O . ALA A 1 105 ? -3.957 51.238 22.405 1.00 24.69 105 ALA A O 1
ATOM 767 N N . CYS A 1 106 ? -4.582 49.209 23.159 1.00 26.48 106 CYS A N 1
ATOM 768 C CA . CYS A 1 106 ? -5.974 49.605 23.369 1.00 26.52 106 CYS A CA 1
ATOM 769 C C . CYS A 1 106 ? -6.299 49.592 24.871 1.00 29.29 106 CYS A C 1
ATOM 770 O O . CYS A 1 106 ? -6.355 48.532 25.486 1.00 28.54 106 CYS A O 1
ATOM 773 N N . VAL A 1 107 ? -6.505 50.773 25.455 1.00 28.50 107 VAL A N 1
ATOM 774 C CA . VAL A 1 107 ? -6.696 50.874 26.893 1.00 26.26 107 VAL A CA 1
ATOM 775 C C . VAL A 1 107 ? -8.004 51.535 27.303 1.00 31.06 107 VAL A C 1
ATOM 776 O O . VAL A 1 107 ? -8.503 52.444 26.624 1.00 32.20 107 VAL A O 1
ATOM 780 N N . CYS A 1 108 ? -8.565 51.051 28.409 1.00 32.43 108 CYS A N 1
ATOM 781 C CA . CYS A 1 108 ? -9.824 51.563 28.926 1.00 31.94 108 CYS A CA 1
ATOM 782 C C . CYS A 1 108 ? -9.612 52.828 29.741 1.00 31.83 108 CYS A C 1
ATOM 783 O O . CYS A 1 108 ? -8.655 52.937 30.511 1.00 34.84 108 CYS A O 1
ATOM 786 N N . VAL A 1 109 ? -10.500 53.794 29.560 1.00 32.59 109 VAL A N 1
ATOM 787 C CA . VAL A 1 109 ? -10.435 55.012 30.348 1.00 33.04 109 VAL A CA 1
ATOM 788 C C . VAL A 1 109 ? -11.783 55.254 31.017 1.00 36.14 109 VAL A C 1
ATOM 789 O O . VAL A 1 109 ? -12.849 55.031 30.433 1.00 35.9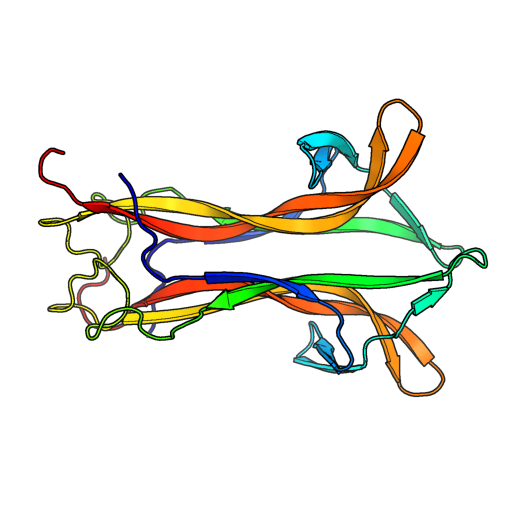9 109 VAL A O 1
ATOM 793 N N . ILE A 1 110 ? -11.736 55.695 32.262 1.00 39.14 110 ILE A N 1
ATOM 794 C CA . ILE A 1 110 ? -12.954 55.792 33.037 1.00 37.92 110 ILE A CA 1
ATOM 795 C C . ILE A 1 110 ? -13.286 57.214 33.446 1.00 39.19 110 ILE A C 1
ATOM 796 O O . ILE A 1 110 ? -12.404 58.023 33.750 1.00 40.94 110 ILE A O 1
ATOM 801 N N . THR A 1 111 ? -14.572 57.517 33.432 1.00 38.61 111 THR A N 1
ATOM 802 C CA . THR A 1 111 ? -15.039 58.792 33.922 1.00 46.76 111 THR A CA 1
ATOM 803 C C . THR A 1 111 ? -16.008 58.543 35.065 1.00 50.29 111 THR A C 1
ATOM 804 O O . THR A 1 111 ? -17.085 57.965 34.861 1.00 49.75 111 THR A O 1
ATOM 808 N N . LYS A 1 112 ? -15.591 58.947 36.268 1.00 56.58 112 LYS A N 1
ATOM 809 C CA . LYS A 1 112 ? -16.419 58.863 37.467 1.00 55.97 112 LYS A CA 1
ATOM 810 C C . LYS A 1 112 ? -17.756 59.509 37.176 1.00 59.71 112 LYS A C 1
ATOM 811 O O . LYS A 1 112 ? -17.830 60.717 36.950 1.00 62.28 112 LYS A O 1
ATOM 817 N N . LYS A 1 113 ? -18.808 58.700 37.143 1.00 58.87 113 LYS A N 1
ATOM 818 C CA . LYS A 1 113 ? -20.125 59.230 36.838 1.00 64.23 113 LYS A CA 1
ATOM 819 C C . LYS A 1 113 ? -20.785 59.721 38.106 1.00 71.43 11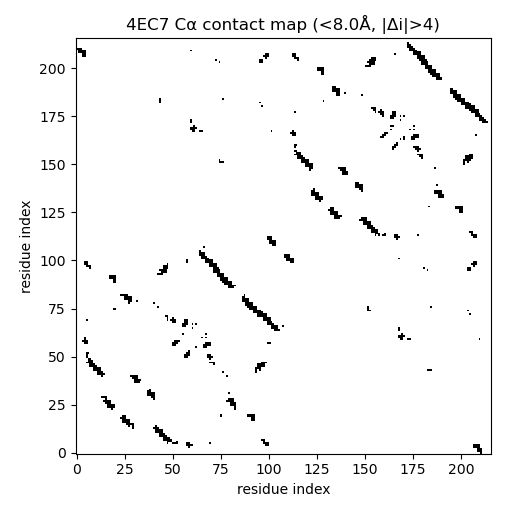3 LYS A C 1
ATOM 820 O O . LYS A 1 113 ? -20.677 59.105 39.169 1.00 71.34 113 LYS A O 1
ATOM 826 N N . LYS A 1 114 ? -21.416 60.877 37.986 1.00 81.40 114 LYS A N 1
ATOM 827 C CA . LYS A 1 114 ? -22.380 61.357 38.955 1.00 88.79 114 LYS A CA 1
ATOM 828 C C . LYS A 1 114 ? -23.413 61.996 38.051 1.00 93.36 114 LYS A C 1
ATOM 829 O O . LYS A 1 114 ? -24.395 62.582 38.508 1.00 95.64 114 LYS A O 1
ATOM 835 N N . GLY A 1 115 ? -23.171 61.848 36.747 1.00 100.95 115 GLY A N 1
ATOM 836 C CA . GLY A 1 115 ? -24.009 62.436 35.719 1.00 109.83 115 GLY A CA 1
ATOM 837 C C . GLY A 1 115 ? -24.476 61.483 34.631 1.00 93.18 115 GLY A C 1
ATOM 838 O O . GLY A 1 115 ? -25.671 61.198 34.530 1.00 93.93 115 GLY A O 1
ATOM 839 N N . ASN A 1 116 ? -23.552 60.991 33.810 1.00 81.23 116 ASN A N 1
ATOM 840 C CA . ASN A 1 116 ? -23.935 60.207 32.632 1.00 79.53 116 ASN A CA 1
ATOM 841 C C . ASN A 1 116 ? -24.392 58.795 32.968 1.00 80.82 116 ASN A C 1
ATOM 842 O O . ASN A 1 116 ? -24.658 57.980 32.075 1.00 80.45 116 ASN A O 1
ATOM 848 N N . GLY B 1 9 ? -11.599 65.178 33.881 1.00 58.25 9 GLY B N 1
ATOM 849 C CA . GLY B 1 9 ? -12.764 64.437 34.324 1.00 51.80 9 GLY B CA 1
ATOM 850 C C . GLY B 1 9 ? -12.617 62.942 34.118 1.00 56.67 9 GLY B C 1
ATOM 851 O O . GLY B 1 9 ? -13.521 62.172 34.455 1.00 58.41 9 GLY B O 1
ATOM 852 N N . GLU B 1 10 ? -11.475 62.522 33.578 1.00 53.20 10 GLU B N 1
ATOM 853 C CA . GLU B 1 10 ? -11.264 61.111 33.280 1.00 47.49 10 GLU B CA 1
ATOM 854 C C . GLU B 1 10 ? -10.042 60.551 33.982 1.00 51.70 10 GLU B C 1
ATOM 855 O O . GLU B 1 10 ? -9.189 61.307 34.453 1.00 53.42 10 GLU B O 1
ATOM 861 N N . HIS B 1 11 ? -9.975 59.222 34.048 1.00 49.15 11 HIS B N 1
ATOM 862 C CA . HIS B 1 11 ? -8.910 58.524 34.754 1.00 45.54 11 HIS B CA 1
ATOM 863 C C . HIS B 1 11 ? -8.494 57.305 33.965 1.00 41.14 11 HIS B C 1
ATOM 864 O O . HIS B 1 11 ? -9.278 56.765 33.185 1.00 38.51 11 HIS B O 1
ATOM 871 N N . SER B 1 12 ? -7.256 56.871 34.172 1.00 41.78 12 SER B N 1
ATOM 872 C CA . SER B 1 12 ? -6.789 55.601 33.628 1.00 42.96 12 SER B CA 1
ATOM 873 C C . SER B 1 12 ? -7.253 54.474 34.548 1.00 41.81 12 SER B C 1
ATOM 874 O O . SER B 1 12 ? -7.525 54.714 35.717 1.00 38.23 12 SER B O 1
ATOM 877 N N . VAL B 1 13 ? -7.356 53.252 34.030 1.00 43.74 13 VAL B N 1
ATOM 878 C CA . VAL B 1 13 ? -7.756 52.113 34.869 1.00 42.97 13 VAL B CA 1
ATOM 879 C C . VAL B 1 13 ? -6.550 51.464 35.504 1.00 44.17 13 VAL B C 1
ATOM 880 O O . VAL B 1 13 ? -6.630 50.906 36.602 1.00 48.03 13 VAL B O 1
ATOM 884 N N . CYS B 1 14 ? -5.438 51.498 34.787 1.00 43.27 14 CYS B N 1
ATOM 885 C CA . CYS B 1 14 ? -4.167 51.158 35.389 1.00 46.31 14 CYS B CA 1
ATOM 886 C C . CYS B 1 14 ? -3.183 52.276 35.028 1.00 50.76 14 CYS B C 1
ATOM 887 O O . CYS B 1 14 ? -3.284 52.868 33.952 1.00 51.63 14 CYS B O 1
ATOM 890 N N . ASP B 1 15 ? -2.265 52.601 35.932 1.00 48.83 15 ASP B N 1
ATOM 891 C CA . ASP B 1 15 ? -1.330 53.693 35.669 1.00 46.98 15 ASP B CA 1
ATOM 892 C C . ASP B 1 15 ? -0.070 53.260 34.908 1.00 46.07 15 ASP B C 1
ATOM 893 O O . ASP B 1 15 ? 0.300 52.077 34.899 1.00 46.00 15 ASP B O 1
ATOM 898 N N . SER B 1 16 ? 0.576 54.225 34.259 1.00 44.51 16 SER B N 1
ATOM 899 C CA . SER B 1 16 ? 1.702 53.925 33.379 1.00 43.12 16 SER B CA 1
ATOM 900 C C . SER B 1 16 ? 2.804 54.963 33.518 1.00 41.40 16 SER B C 1
ATOM 901 O O . SER B 1 16 ? 2.554 56.091 33.954 1.00 42.97 16 SER B O 1
ATOM 904 N N . VAL B 1 17 ? 4.022 54.568 33.158 1.00 41.52 17 VAL B N 1
ATOM 905 C CA . VAL B 1 17 ? 5.190 55.438 33.255 1.00 40.45 17 VAL B CA 1
ATOM 906 C C . VAL B 1 17 ? 6.031 55.309 32.003 1.00 37.94 17 VAL B C 1
ATOM 907 O O . VAL B 1 17 ? 6.492 54.217 31.667 1.00 36.98 17 VAL B O 1
ATOM 911 N N . SER B 1 18 ? 6.250 56.419 31.315 1.00 35.05 18 SER B N 1
ATOM 912 C CA . SER B 1 18 ? 6.987 56.352 30.074 1.00 34.58 18 SER B CA 1
ATOM 913 C C . SER B 1 18 ? 8.301 57.090 30.159 1.00 40.24 18 SER B C 1
ATOM 914 O O . SER B 1 18 ? 8.419 58.087 30.884 1.00 44.01 18 SER B O 1
ATOM 917 N N . ALA B 1 19 ? 9.285 56.586 29.416 1.00 36.54 19 ALA B N 1
ATOM 918 C CA . ALA B 1 19 ? 10.572 57.258 29.279 1.00 37.81 19 ALA B CA 1
ATOM 919 C C . ALA B 1 19 ? 11.324 56.773 28.056 1.00 39.30 19 ALA B C 1
ATOM 920 O O . ALA B 1 19 ? 11.064 55.682 27.540 1.00 37.72 19 ALA B O 1
ATOM 922 N N . TRP B 1 20 ? 12.262 57.596 27.602 1.00 41.24 20 TRP B N 1
ATOM 923 C CA . TRP B 1 20 ? 13.197 57.195 26.562 1.00 39.51 20 TRP B CA 1
ATOM 924 C C . TRP B 1 20 ? 14.389 56.483 27.206 1.00 40.70 20 TRP B C 1
ATOM 925 O O . TRP B 1 20 ? 14.954 56.975 28.182 1.00 44.78 20 TRP B O 1
ATOM 936 N N . VAL B 1 21 ? 14.751 55.311 26.691 1.00 39.52 21 VAL B N 1
ATOM 937 C CA . VAL B 1 21 ? 15.760 54.491 27.353 1.00 43.05 21 VAL B CA 1
ATOM 938 C C . VAL B 1 21 ? 16.799 53.909 26.405 1.00 43.68 21 VAL B C 1
ATOM 939 O O . VAL B 1 21 ? 16.633 53.935 25.184 1.00 40.50 21 VAL B O 1
ATOM 943 N N . THR B 1 22 ? 17.863 53.378 27.002 1.00 45.49 22 THR B N 1
ATOM 944 C CA . THR B 1 22 ? 18.931 52.696 26.292 1.00 41.80 22 THR B CA 1
ATOM 945 C C . THR B 1 22 ? 18.769 51.244 26.666 1.00 45.25 22 THR B C 1
ATOM 946 O O . THR B 1 22 ? 18.210 50.939 27.713 1.00 51.55 22 THR B O 1
ATOM 950 N N . LYS B 1 23 ? 19.221 50.336 25.819 1.00 42.60 23 LYS B N 1
ATOM 951 C CA . LYS B 1 23 ? 19.078 48.932 26.130 1.00 40.66 23 LYS B CA 1
ATOM 952 C C . LYS B 1 23 ? 20.429 48.277 25.922 1.00 44.09 23 LYS B C 1
ATOM 953 O O . LYS B 1 23 ? 21.102 48.548 24.930 1.00 48.76 23 LYS B O 1
ATOM 959 N N . THR B 1 24 ? 20.845 47.450 26.878 1.00 43.08 24 THR B N 1
ATOM 960 C CA . THR B 1 24 ? 22.078 46.687 26.735 1.00 42.78 24 THR B CA 1
ATOM 961 C C . THR B 1 24 ? 21.676 45.268 26.378 1.00 43.15 24 THR B C 1
ATOM 962 O O . THR B 1 24 ? 22.245 44.650 25.481 1.00 46.23 24 THR B O 1
ATOM 966 N N . THR B 1 25 ? 20.672 44.768 27.081 1.00 42.56 25 THR B N 1
ATOM 967 C CA . THR B 1 25 ? 20.111 43.456 26.814 1.00 44.71 25 THR B CA 1
ATOM 968 C C . THR B 1 25 ? 18.663 43.643 26.347 1.00 44.71 25 THR B C 1
ATOM 969 O O . THR B 1 25 ? 18.052 44.669 26.640 1.00 45.46 25 THR B O 1
ATOM 973 N N . ALA B 1 26 ? 18.109 42.671 25.630 1.00 44.36 26 ALA B N 1
ATOM 974 C CA . ALA B 1 26 ? 16.724 42.767 25.163 1.00 41.71 26 ALA B CA 1
ATOM 975 C C . ALA B 1 26 ? 16.200 41.412 24.734 1.00 46.00 26 ALA B C 1
ATOM 976 O O . ALA B 1 26 ? 16.980 40.545 24.342 1.00 50.25 26 ALA B O 1
ATOM 978 N N . THR B 1 27 ? 14.883 41.229 24.783 1.00 43.37 27 THR B N 1
ATOM 979 C CA . THR B 1 27 ? 14.290 39.989 24.283 1.00 46.63 27 THR B CA 1
ATOM 980 C C . THR B 1 27 ? 13.919 40.161 22.822 1.00 44.06 27 THR B C 1
ATOM 981 O O . THR B 1 27 ? 13.279 41.146 22.463 1.00 46.52 27 THR B O 1
ATOM 985 N N . ASP B 1 28 ? 14.316 39.215 21.977 1.00 44.53 28 ASP B N 1
ATOM 986 C CA . ASP B 1 28 ? 14.115 39.371 20.538 1.00 44.65 28 ASP B CA 1
ATOM 987 C C . ASP B 1 28 ? 12.703 38.932 20.145 1.00 45.27 28 ASP B C 1
ATOM 988 O O . ASP B 1 28 ? 11.920 38.570 21.023 1.00 46.70 28 ASP B O 1
ATOM 993 N N . ILE B 1 29 ? 12.356 38.999 18.858 1.00 46.61 29 ILE B N 1
ATOM 994 C CA . ILE B 1 29 ? 10.982 38.689 18.438 1.00 49.14 29 ILE B CA 1
ATOM 995 C C . ILE B 1 29 ? 10.712 37.181 18.464 1.00 52.24 29 ILE B C 1
ATOM 996 O O . ILE B 1 29 ? 9.557 36.742 18.587 1.00 49.46 29 ILE B O 1
ATOM 1001 N N . LYS B 1 30 ? 11.785 36.399 18.361 1.00 53.49 30 LYS B N 1
ATOM 1002 C CA . LYS B 1 30 ? 11.668 34.944 18.362 1.00 58.97 30 LYS B CA 1
ATOM 1003 C C . LYS B 1 30 ? 11.812 34.327 19.759 1.00 56.71 30 LYS B C 1
ATOM 1004 O O . LYS B 1 30 ? 11.843 33.109 19.892 1.00 58.62 30 LYS B O 1
ATOM 1010 N N . GLY B 1 31 ? 11.885 35.166 20.793 1.00 53.74 31 GLY B N 1
ATOM 1011 C CA . GLY B 1 31 ? 12.034 34.685 22.159 1.00 50.00 31 GLY B CA 1
ATOM 1012 C C . GLY B 1 31 ? 13.433 34.795 22.776 1.00 54.32 31 GLY B C 1
ATOM 1013 O O . GLY B 1 31 ? 13.563 34.881 24.003 1.00 49.89 31 GLY B O 1
ATOM 1014 N N . ASN B 1 32 ? 14.479 34.784 21.947 1.00 51.75 32 ASN B N 1
ATOM 1015 C CA . ASN B 1 32 ? 15.858 34.836 22.442 1.00 50.35 32 ASN B CA 1
ATOM 1016 C C . ASN B 1 32 ? 16.188 36.105 23.213 1.00 52.23 32 ASN B C 1
ATOM 1017 O O . ASN B 1 32 ? 15.681 37.176 22.883 1.00 52.42 32 ASN B O 1
ATOM 1022 N N . THR B 1 33 ? 17.042 35.991 24.233 1.00 54.87 33 THR B N 1
ATOM 1023 C CA . THR B 1 33 ? 17.639 37.178 24.847 1.00 53.56 33 THR B CA 1
ATOM 1024 C C . THR B 1 33 ? 18.894 37.550 24.077 1.00 55.17 33 THR B C 1
ATOM 1025 O O . THR B 1 33 ? 19.798 36.727 23.904 1.00 52.70 33 THR B O 1
ATOM 1029 N N . VAL B 1 34 ? 18.921 38.792 23.596 1.00 54.10 34 VAL B N 1
ATOM 1030 C CA . VAL B 1 34 ? 20.021 39.284 22.783 1.00 50.37 34 VAL B CA 1
ATOM 1031 C C . VAL B 1 34 ? 20.553 40.594 23.361 1.00 48.31 34 VAL B C 1
ATOM 1032 O O . VAL B 1 34 ? 19.946 41.187 24.256 1.00 46.84 34 VAL B O 1
ATOM 1036 N N . THR B 1 35 ? 21.702 41.028 22.867 1.00 44.71 35 THR B N 1
ATOM 1037 C CA . THR B 1 35 ? 22.319 42.231 23.375 1.00 44.00 35 THR B CA 1
ATOM 1038 C C . THR B 1 35 ? 22.232 43.337 22.319 1.00 44.13 35 THR B C 1
ATOM 1039 O O . THR B 1 35 ? 22.501 43.122 21.133 1.00 42.06 35 THR B O 1
ATOM 1043 N N . VAL B 1 36 ? 21.806 44.513 22.758 1.00 41.87 36 VAL B N 1
ATOM 1044 C CA . VAL B 1 36 ? 21.656 45.650 21.870 1.00 42.55 36 VAL B CA 1
ATOM 1045 C C . VAL B 1 36 ? 22.973 46.400 21.791 1.00 40.05 36 VAL B C 1
ATOM 1046 O O . VAL B 1 36 ? 23.703 46.474 22.779 1.00 40.93 36 VAL B O 1
ATOM 1050 N N . MET B 1 37 ? 23.278 46.952 20.622 1.00 35.33 37 MET B N 1
ATOM 1051 C CA . MET B 1 37 ? 24.444 47.810 20.468 1.00 39.31 37 MET B CA 1
ATOM 1052 C C . MET B 1 37 ? 24.408 49.056 21.326 1.00 39.78 37 MET B C 1
ATOM 1053 O O . MET B 1 37 ? 23.349 49.485 21.786 1.00 44.37 37 MET B O 1
ATOM 1058 N N . GLU B 1 38 ? 25.582 49.648 21.510 1.00 40.16 38 GLU B N 1
ATOM 1059 C CA . GLU B 1 38 ? 25.696 50.989 22.070 1.00 45.09 38 GLU B CA 1
ATOM 1060 C C . GLU B 1 38 ? 25.283 51.997 20.995 1.00 44.32 38 GLU B C 1
ATOM 1061 O O . GLU B 1 38 ? 24.352 52.786 21.192 1.00 42.66 38 GLU B O 1
ATOM 1067 N N . ASN B 1 39 ? 25.962 51.937 19.851 1.00 41.48 39 ASN B N 1
ATOM 1068 C CA . ASN B 1 39 ? 25.715 52.868 18.763 1.00 38.13 39 ASN B CA 1
ATOM 1069 C C . ASN B 1 39 ? 25.375 52.178 17.456 1.00 40.03 39 ASN B C 1
ATOM 1070 O O . ASN B 1 39 ? 25.755 51.034 17.226 1.00 43.13 39 ASN B O 1
ATOM 1075 N N . VAL B 1 40 ? 24.672 52.904 16.595 1.00 37.38 40 VAL B N 1
ATOM 1076 C CA . VAL B 1 40 ? 24.527 52.546 15.192 1.00 38.55 40 VAL B CA 1
ATOM 1077 C C . VAL B 1 40 ? 25.499 53.418 14.403 1.00 45.01 40 VAL B C 1
ATOM 1078 O O . VAL B 1 40 ? 25.410 54.654 14.43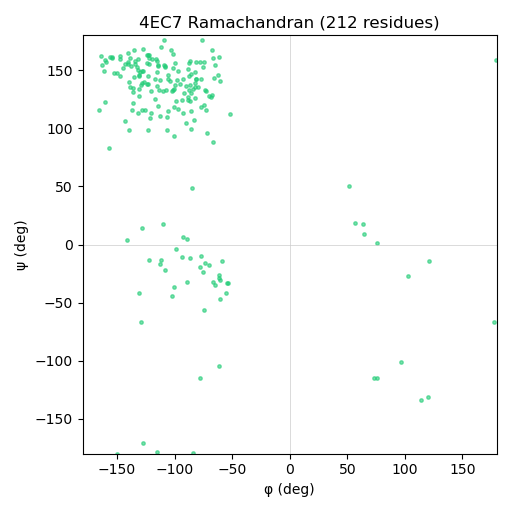6 1.00 42.58 40 VAL B O 1
ATOM 1082 N N . ASN B 1 41 ? 26.448 52.783 13.722 1.00 50.66 41 ASN B N 1
ATOM 1083 C CA . ASN B 1 41 ? 27.450 53.526 12.972 1.00 46.91 41 ASN B CA 1
ATOM 1084 C C . ASN B 1 41 ? 27.076 53.534 11.508 1.00 50.30 41 ASN B C 1
ATOM 1085 O O . ASN B 1 41 ? 27.417 52.606 10.772 1.00 56.21 41 ASN B O 1
ATOM 1090 N N . LEU B 1 42 ? 26.371 54.578 11.085 1.00 48.95 42 LEU B N 1
ATOM 1091 C CA . LEU B 1 42 ? 25.996 54.708 9.680 1.00 53.15 42 LEU B CA 1
ATOM 1092 C C . LEU B 1 42 ? 27.154 55.207 8.805 1.00 60.00 42 LEU B C 1
ATOM 1093 O O . LEU B 1 42 ? 28.168 54.522 8.632 1.00 63.19 42 LEU B O 1
ATOM 1098 N N . ASP B 1 43 ? 26.991 56.402 8.254 1.00 60.69 43 ASP B N 1
ATOM 1099 C CA . ASP B 1 43 ? 27.913 56.936 7.257 1.00 63.28 43 ASP B CA 1
ATOM 1100 C C . ASP B 1 43 ? 29.119 57.615 7.899 1.00 62.93 43 ASP B C 1
ATOM 1101 O O . ASP B 1 43 ? 29.496 58.724 7.515 1.00 61.88 43 ASP B O 1
ATOM 1106 N N . ASN B 1 44 ? 29.730 56.921 8.856 1.00 56.30 44 ASN B N 1
ATOM 1107 C CA . ASN B 1 44 ? 30.662 57.526 9.812 1.00 56.30 44 ASN B CA 1
ATOM 1108 C C . ASN B 1 44 ? 29.973 58.568 10.717 1.00 53.10 44 ASN B C 1
ATOM 1109 O O . ASN B 1 44 ? 30.624 59.407 11.345 1.00 51.42 44 ASN B O 1
ATOM 1114 N N . LYS B 1 45 ? 28.645 58.508 10.767 1.00 50.93 45 LYS B N 1
ATOM 1115 C CA . LYS B 1 45 ? 27.880 59.218 11.779 1.00 46.61 45 LYS B CA 1
ATOM 1116 C C . LYS B 1 45 ? 27.411 58.155 12.746 1.00 46.12 45 LYS B C 1
ATOM 1117 O O . LYS B 1 45 ? 27.067 57.037 12.333 1.00 48.04 45 LYS B O 1
ATOM 1123 N N . VAL B 1 46 ? 27.398 58.470 14.035 1.00 41.34 46 VAL B N 1
ATOM 1124 C CA . VAL B 1 46 ? 27.023 57.440 15.000 1.00 42.13 46 VAL B CA 1
ATOM 1125 C C . VAL B 1 46 ? 25.936 57.871 15.947 1.00 40.23 46 VAL B C 1
ATOM 1126 O O . VAL B 1 46 ? 25.929 59.001 16.443 1.00 44.80 46 VAL B O 1
ATOM 1130 N N . TYR B 1 47 ? 25.018 56.950 16.205 1.00 34.62 47 TYR B N 1
ATOM 1131 C CA . TYR B 1 47 ? 23.821 57.290 16.933 1.00 33.94 47 TYR B CA 1
ATOM 1132 C C . TYR B 1 47 ? 23.539 56.215 17.962 1.00 34.38 47 TYR B C 1
AT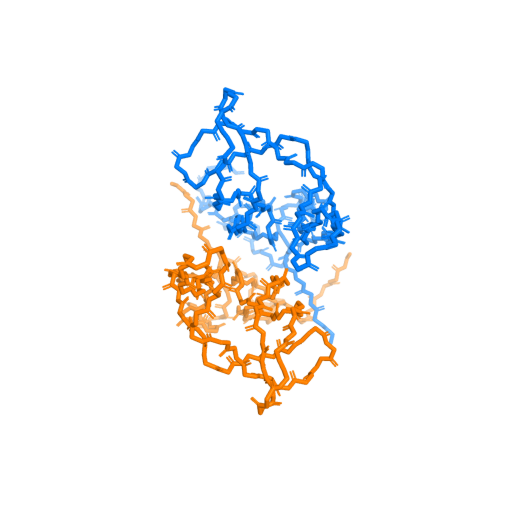OM 1133 O O . TYR B 1 47 ? 23.554 55.028 17.629 1.00 36.67 47 TYR B O 1
ATOM 1142 N N . LYS B 1 48 ? 23.280 56.614 19.207 1.00 28.94 48 LYS B N 1
ATOM 1143 C CA . LYS B 1 48 ? 22.829 55.649 20.201 1.00 30.86 48 LYS B CA 1
ATOM 1144 C C . LYS B 1 48 ? 21.431 55.154 19.829 1.00 29.73 48 LYS B C 1
ATOM 1145 O O . LYS B 1 48 ? 20.758 55.734 18.978 1.00 31.88 48 LYS B O 1
ATOM 1151 N N . GLU B 1 49 ? 20.982 54.090 20.473 1.00 29.14 49 GLU B N 1
ATOM 1152 C CA . GLU B 1 49 ? 19.655 53.597 20.181 1.00 29.33 49 GLU B CA 1
ATOM 1153 C C . GLU B 1 49 ? 18.729 53.938 21.321 1.00 34.40 49 GLU B C 1
ATOM 1154 O O . GLU B 1 49 ? 18.852 53.396 22.428 1.00 36.00 49 GLU B O 1
ATOM 1160 N N . TYR B 1 50 ? 17.813 54.865 21.047 1.00 39.05 50 TYR B N 1
ATOM 1161 C CA . TYR B 1 50 ? 16.827 55.278 22.038 1.00 35.93 50 TYR B CA 1
ATOM 1162 C C . TYR B 1 50 ? 15.512 54.581 21.783 1.00 32.36 50 TYR B C 1
ATOM 1163 O O . TYR B 1 50 ? 15.077 54.455 20.634 1.00 33.63 50 TYR B O 1
ATOM 1172 N N . PHE B 1 51 ? 14.886 54.117 22.857 1.00 34.95 51 PHE B N 1
ATOM 1173 C CA . PHE B 1 51 ? 13.604 53.443 22.743 1.00 35.78 51 PHE B CA 1
ATOM 1174 C C . PHE B 1 51 ? 12.621 54.062 23.710 1.00 37.67 51 PHE B C 1
ATOM 1175 O O . PHE B 1 51 ? 12.968 54.358 24.858 1.00 39.76 51 PHE B O 1
ATOM 1183 N N . PHE B 1 52 ? 11.398 54.261 23.236 1.00 37.31 52 PHE B N 1
ATOM 1184 C CA . PHE B 1 52 ? 10.315 54.767 24.062 1.00 35.09 52 PHE B CA 1
ATOM 1185 C C . PHE B 1 52 ? 9.593 53.575 24.694 1.00 35.73 52 PHE B C 1
ATOM 1186 O O . PHE B 1 52 ? 8.856 52.850 24.006 1.00 37.77 52 PHE B O 1
ATOM 1194 N N . GLU B 1 53 ? 9.829 53.349 25.988 1.00 34.36 53 GLU B N 1
ATOM 1195 C CA . GLU B 1 53 ? 9.147 52.268 26.705 1.00 35.62 53 GLU B CA 1
ATOM 1196 C C . GLU B 1 53 ? 8.192 52.816 27.752 1.00 35.90 53 GLU B C 1
ATOM 1197 O O . GLU B 1 53 ? 8.472 53.814 28.426 1.00 34.93 53 GLU B O 1
ATOM 1203 N N . THR B 1 54 ? 7.050 52.156 27.867 1.00 36.79 54 THR B N 1
ATOM 1204 C CA . THR B 1 54 ? 6.064 52.493 28.877 1.00 38.37 54 THR B CA 1
ATOM 1205 C C . THR B 1 54 ? 5.850 51.264 29.739 1.00 40.93 54 THR B C 1
ATOM 1206 O O . THR B 1 54 ? 5.667 50.166 29.217 1.00 43.27 54 THR B O 1
ATOM 1210 N N . LYS B 1 55 ? 5.873 51.444 31.054 1.00 41.25 55 LYS B N 1
ATOM 1211 C CA . LYS B 1 55 ? 5.670 50.337 31.984 1.00 41.69 55 LYS B CA 1
ATOM 1212 C C . LYS B 1 55 ? 4.513 50.670 32.919 1.00 43.37 55 LYS B C 1
ATOM 1213 O O . LYS B 1 55 ? 4.124 51.837 33.033 1.00 42.13 55 LYS B O 1
ATOM 1219 N N . CYS B 1 56 ? 3.967 49.660 33.593 1.00 42.02 56 CYS B N 1
ATOM 1220 C CA . CYS B 1 56 ? 3.043 49.919 34.690 1.00 38.79 56 CYS B CA 1
ATOM 1221 C C . CYS B 1 56 ? 3.892 50.371 35.872 1.00 46.21 56 CYS B C 1
ATOM 1222 O O . CYS B 1 56 ? 5.061 49.995 35.967 1.00 51.93 56 CYS B O 1
ATOM 1225 N N . LYS B 1 57 ? 3.331 51.162 36.782 1.00 45.41 57 LYS B N 1
ATOM 1226 C CA . LYS B 1 57 ? 4.035 51.443 38.037 1.00 48.56 57 LYS B CA 1
ATOM 1227 C C . LYS B 1 57 ? 3.523 50.547 39.165 1.00 45.47 57 LYS B C 1
ATOM 1228 O O . LYS B 1 57 ? 4.043 50.574 40.286 1.00 48.14 57 LYS B O 1
ATOM 1234 N N . ASN B 1 58 ? 2.511 49.747 38.853 1.00 43.04 58 ASN B N 1
ATOM 1235 C CA . ASN B 1 58 ? 1.727 49.058 39.873 1.00 44.75 58 ASN B CA 1
ATOM 1236 C C . ASN B 1 58 ? 0.898 47.984 39.237 1.00 45.76 58 ASN B C 1
ATOM 1237 O O . ASN B 1 58 ? -0.002 48.286 38.454 1.00 49.70 58 ASN B O 1
ATOM 1242 N N . PRO B 1 59 ? 1.163 46.730 39.585 1.00 44.14 59 PRO B N 1
ATOM 1243 C CA . PRO B 1 59 ? 0.321 45.628 39.093 1.00 45.64 59 PRO B CA 1
ATOM 1244 C C . PRO B 1 59 ? -1.140 45.776 39.569 1.00 45.99 59 PRO B C 1
ATOM 1245 O O . PRO B 1 59 ? -2.067 45.278 38.927 1.00 47.02 59 PRO B O 1
ATOM 1249 N N . ASN B 1 60 ? -1.326 46.453 40.699 1.00 46.88 60 ASN B N 1
ATOM 1250 C CA . ASN B 1 60 ? -2.649 46.810 41.176 1.00 45.76 60 ASN B CA 1
ATOM 1251 C C . ASN B 1 60 ? -2.578 48.180 41.819 1.00 47.42 60 ASN B C 1
ATOM 1252 O O . ASN B 1 60 ? -2.037 48.324 42.912 1.00 50.41 60 ASN B O 1
ATOM 1257 N N . PRO B 1 61 ? -3.11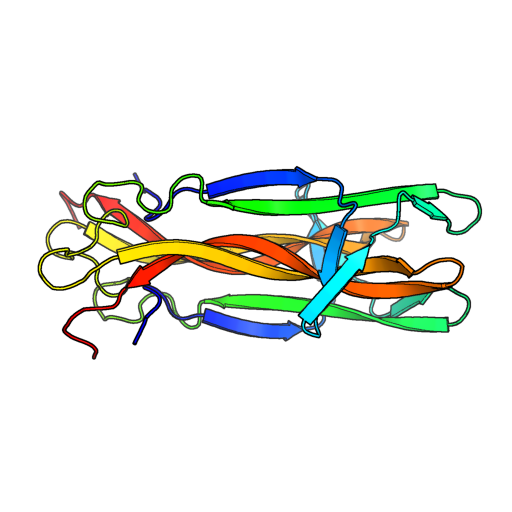6 49.193 41.122 1.00 48.28 61 PRO B N 1
ATOM 1258 C CA . PRO B 1 61 ? -3.206 50.597 41.543 1.00 48.32 61 PRO B CA 1
ATOM 1259 C C . PRO B 1 61 ? -4.258 50.805 42.620 1.00 50.00 61 PRO B C 1
ATOM 1260 O O . PRO B 1 61 ? -4.274 51.854 43.262 1.00 55.06 61 PRO B O 1
ATOM 1264 N N . GLU B 1 62 ? -5.143 49.828 42.787 1.00 50.43 62 GLU B N 1
ATOM 1265 C CA . GLU B 1 62 ? -6.129 49.842 43.863 1.00 46.47 62 GLU B CA 1
ATOM 1266 C C . GLU B 1 62 ? -6.073 48.483 44.520 1.00 49.18 62 GLU B C 1
ATOM 1267 O O . GLU B 1 62 ? -5.578 47.520 43.913 1.00 49.29 62 GLU B O 1
ATOM 1273 N N . PRO B 1 63 ? -6.561 48.392 45.767 1.00 45.61 63 PRO B N 1
ATOM 1274 C CA . PRO B 1 63 ? -6.429 47.115 46.474 1.00 46.39 63 PRO B CA 1
ATOM 1275 C C . PRO B 1 63 ? -7.164 46.017 45.720 1.00 48.93 63 PRO B C 1
ATOM 1276 O O . PRO B 1 63 ? -6.756 44.862 45.738 1.00 50.43 63 PRO B O 1
ATOM 1280 N N . SER B 1 64 ? -8.224 46.407 45.025 1.00 52.92 64 SER B N 1
ATOM 1281 C CA . SER B 1 64 ? -9.090 45.476 44.322 1.00 52.44 64 SER B CA 1
ATOM 1282 C C . SER B 1 64 ? -8.504 44.965 42.998 1.00 52.57 64 SER B C 1
ATOM 1283 O O . SER B 1 64 ? -9.041 44.031 42.394 1.00 54.75 64 SER B O 1
ATOM 1286 N N . GLY B 1 65 ? -7.401 45.5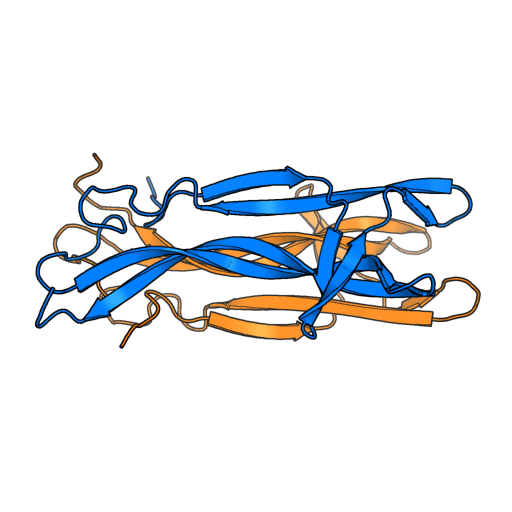67 42.559 1.00 48.87 65 GLY B N 1
ATOM 1287 C CA . GLY B 1 65 ? -6.852 45.307 41.233 1.00 46.47 65 GLY B CA 1
ATOM 1288 C C . GLY B 1 65 ? -6.799 46.589 40.409 1.00 43.31 65 GLY B C 1
ATOM 1289 O O . GLY B 1 65 ? -6.310 47.617 40.896 1.00 45.93 65 GLY B O 1
ATOM 1290 N N . CYS B 1 66 ? -7.300 46.549 39.174 1.00 41.53 66 CYS B N 1
ATOM 1291 C CA . CYS B 1 66 ? -7.368 47.763 38.339 1.00 40.10 66 CYS B CA 1
ATOM 1292 C C . CYS B 1 66 ? -8.481 48.701 38.803 1.00 39.11 66 CYS B C 1
ATOM 1293 O O . CYS B 1 66 ? -9.450 48.274 39.428 1.00 41.06 66 CYS B O 1
ATOM 1296 N N . ARG B 1 67 ? -8.347 49.976 38.473 1.00 38.79 67 ARG B N 1
ATOM 1297 C CA . ARG B 1 67 ? -9.340 50.986 38.841 1.00 40.82 67 ARG B CA 1
ATOM 1298 C C . ARG B 1 67 ? -10.691 50.767 38.143 1.00 40.22 67 ARG B C 1
ATOM 1299 O O . ARG B 1 67 ? -10.740 50.348 36.986 1.00 40.22 67 ARG B O 1
ATOM 1307 N N . GLY B 1 68 ? -11.784 51.044 38.854 1.00 41.07 68 GLY B N 1
ATOM 1308 C CA . GLY B 1 68 ? -13.120 51.025 38.265 1.00 40.62 68 GLY B CA 1
ATOM 1309 C C . GLY B 1 68 ? -13.745 49.664 38.006 1.00 38.52 68 GLY B C 1
ATOM 1310 O O . GLY B 1 68 ? -14.864 49.566 37.489 1.00 40.91 68 GLY B O 1
ATOM 1311 N N . ILE B 1 69 ? -13.030 48.608 38.372 1.00 34.99 69 ILE B N 1
ATOM 1312 C CA . ILE B 1 69 ? -13.483 47.260 38.071 1.00 40.31 69 ILE B CA 1
ATOM 1313 C C . ILE B 1 69 ? -14.557 46.753 39.040 1.00 44.80 69 ILE B C 1
ATOM 1314 O O . ILE B 1 69 ? -14.442 46.935 40.260 1.00 44.47 69 ILE B O 1
ATOM 1319 N N . ASP B 1 70 ? -15.599 46.130 38.489 1.00 43.48 70 ASP B N 1
ATOM 1320 C CA . ASP B 1 70 ? -16.598 45.436 39.294 1.00 47.57 70 ASP B CA 1
ATOM 1321 C C . ASP B 1 70 ? -15.894 44.257 39.927 1.00 49.30 70 ASP B C 1
ATOM 1322 O O . ASP B 1 70 ? -15.884 43.155 39.367 1.00 51.25 70 ASP B O 1
ATOM 1327 N N . SER B 1 71 ? -15.300 44.494 41.093 1.00 47.35 71 SER B N 1
ATOM 1328 C CA . SER B 1 71 ? -14.436 43.503 41.720 1.00 47.27 71 SER B CA 1
ATOM 1329 C C . SER B 1 71 ? -15.246 42.327 42.215 1.00 53.59 71 SER B C 1
ATOM 1330 O O . SER B 1 71 ? -14.693 41.252 42.459 1.00 55.54 71 SER B O 1
ATOM 1333 N N . SER B 1 72 ? -16.558 42.529 42.351 1.00 52.38 72 SER B N 1
ATOM 1334 C CA . SER B 1 72 ? -17.434 41.488 42.886 1.00 52.73 72 SER B CA 1
ATOM 1335 C C . SER B 1 72 ? -17.502 40.297 41.934 1.00 55.61 72 SER B C 1
ATOM 1336 O O . SER B 1 72 ? -17.640 39.145 42.362 1.00 58.69 72 SER B O 1
ATOM 1339 N N . HIS B 1 73 ? -17.389 40.573 40.639 1.00 53.38 73 HIS B N 1
ATOM 1340 C CA . HIS B 1 73 ? -17.536 39.519 39.650 1.00 56.71 73 HIS B CA 1
ATOM 1341 C C . HIS B 1 73 ? -16.220 39.225 38.946 1.00 59.34 73 HIS B C 1
ATOM 1342 O O . HIS B 1 73 ? -16.102 38.205 38.271 1.00 60.72 73 HIS B O 1
ATOM 1349 N N . TRP B 1 74 ? -15.235 40.110 39.120 1.00 55.81 74 TRP B N 1
ATOM 1350 C CA . TRP B 1 74 ? -13.985 40.035 38.359 1.00 54.30 74 TRP B CA 1
ATOM 1351 C C . TRP B 1 74 ? -12.723 40.253 39.180 1.00 51.59 74 TRP B C 1
ATOM 1352 O O . TRP B 1 74 ? -12.634 41.207 39.958 1.00 50.50 74 TRP B O 1
ATOM 1363 N N . ASN B 1 75 ? -11.726 39.399 38.971 1.00 50.33 75 ASN B N 1
ATOM 1364 C CA . ASN B 1 75 ? -10.393 39.686 39.491 1.00 53.37 75 ASN B CA 1
ATOM 1365 C C . ASN B 1 75 ? -9.562 40.416 38.432 1.00 50.84 75 ASN B C 1
ATOM 1366 O O . ASN B 1 75 ? -9.675 40.111 37.243 1.00 52.72 75 ASN B O 1
ATOM 1371 N N . SER B 1 76 ? -8.733 41.369 38.859 1.00 46.63 76 SER B N 1
ATOM 1372 C CA . SER B 1 76 ? -8.037 42.245 37.922 1.00 45.38 76 SER B CA 1
ATOM 1373 C C . SER B 1 76 ? -6.630 42.629 38.364 1.00 47.28 76 SER B C 1
ATOM 1374 O O . SER B 1 76 ? -6.335 42.698 39.558 1.00 48.94 76 SER B O 1
ATOM 1377 N N . TYR B 1 77 ? -5.777 42.891 37.374 1.00 47.78 77 TYR B N 1
ATOM 1378 C CA . TYR B 1 77 ? -4.422 43.389 37.590 1.00 43.06 77 TYR B CA 1
ATOM 1379 C C . TYR B 1 77 ? -3.918 43.994 36.283 1.00 45.37 77 TYR B C 1
ATOM 1380 O O . TYR B 1 77 ? -4.323 43.547 35.199 1.00 45.02 77 TYR B O 1
ATOM 1389 N N . CYS B 1 78 ? -3.057 45.010 36.379 1.00 44.31 78 CYS B N 1
ATOM 1390 C CA . CYS B 1 78 ? -2.522 45.680 35.189 1.00 42.46 78 CYS B CA 1
ATOM 1391 C C . CYS B 1 78 ? -1.096 45.218 34.830 1.00 42.01 78 CYS B C 1
ATOM 1392 O O . CYS B 1 78 ? -0.233 45.136 35.697 1.00 43.29 78 CYS B O 1
ATOM 1395 N N . THR B 1 79 ? -0.851 44.924 33.551 1.00 41.61 79 THR B N 1
ATOM 1396 C CA . THR B 1 79 ? 0.460 44.422 33.094 1.00 39.65 79 THR B CA 1
ATOM 1397 C C . THR B 1 79 ? 0.892 45.072 31.789 1.00 38.29 79 THR B C 1
ATOM 1398 O O . THR B 1 79 ? 0.038 45.500 31.010 1.00 36.64 79 THR B O 1
ATOM 1402 N N . GLU B 1 80 ? 2.206 45.143 31.552 1.00 40.05 80 GLU B N 1
ATOM 1403 C CA . GLU B 1 80 ? 2.750 45.689 30.303 1.00 36.20 80 GLU B CA 1
ATOM 1404 C C . GLU B 1 80 ? 2.384 44.845 29.098 1.00 37.43 80 GLU B C 1
ATOM 1405 O O . GLU B 1 80 ? 2.112 43.637 29.218 1.00 32.74 80 GLU B O 1
ATOM 1411 N N . THR B 1 81 ? 2.367 45.508 27.943 1.00 38.19 81 THR B N 1
ATOM 1412 C CA . THR B 1 81 ? 2.272 44.849 26.645 1.00 35.13 81 THR B CA 1
ATOM 1413 C C . THR B 1 81 ? 3.483 45.256 25.820 1.00 36.81 81 THR B C 1
ATOM 1414 O O . THR B 1 81 ? 4.084 46.309 26.052 1.00 35.25 81 THR B O 1
ATOM 1418 N N . ASP B 1 82 ? 3.845 44.424 24.855 1.00 40.40 82 ASP B N 1
ATOM 1419 C CA . ASP B 1 82 ? 5.056 44.669 24.085 1.00 37.53 82 ASP B CA 1
ATOM 1420 C C . ASP B 1 82 ? 4.777 45.187 22.669 1.00 37.09 82 ASP B C 1
ATOM 1421 O O . ASP B 1 82 ? 3.775 44.818 22.037 1.00 35.14 82 ASP B O 1
ATOM 1426 N N . THR B 1 83 ? 5.669 46.049 22.181 1.00 39.91 83 THR B N 1
ATOM 1427 C CA . THR B 1 83 ? 5.717 46.378 20.753 1.00 38.96 83 THR B CA 1
ATOM 1428 C C . THR B 1 83 ? 6.977 45.746 20.159 1.00 37.29 83 THR B C 1
ATOM 1429 O O . THR B 1 83 ? 7.777 45.142 20.881 1.00 36.72 83 THR B O 1
ATOM 1433 N N . PHE B 1 84 ? 7.153 45.875 18.851 1.00 32.62 84 PHE B N 1
ATOM 1434 C CA . PHE B 1 84 ? 8.311 45.289 18.191 1.00 33.67 84 PHE B CA 1
ATOM 1435 C C . PHE B 1 84 ? 9.052 46.354 17.410 1.00 34.92 84 PHE B C 1
ATOM 1436 O O . PHE B 1 84 ? 8.510 46.911 16.448 1.00 34.25 84 PHE B O 1
ATOM 1444 N N . ILE B 1 85 ? 10.289 46.629 17.822 1.00 32.86 85 ILE B N 1
ATOM 1445 C CA . ILE B 1 85 ? 11.078 47.728 17.264 1.00 29.47 85 ILE B CA 1
ATOM 1446 C C . ILE B 1 85 ? 12.386 47.174 16.710 1.00 30.16 85 ILE B C 1
ATOM 1447 O O . ILE B 1 85 ? 13.000 46.304 17.331 1.00 28.09 85 ILE B O 1
ATOM 1452 N N . LYS B 1 86 ? 12.806 47.646 15.537 1.00 30.73 86 LYS B N 1
ATOM 1453 C CA . LYS B 1 86 ? 14.071 47.186 14.958 1.00 30.40 86 LYS B CA 1
ATOM 1454 C C . LYS B 1 86 ? 15.244 47.854 15.657 1.00 32.26 86 LYS B C 1
ATOM 1455 O O . LYS B 1 86 ? 15.384 49.077 15.622 1.00 34.69 86 LYS B O 1
ATOM 1461 N N . ALA B 1 87 ? 16.088 47.058 16.296 1.00 31.13 87 ALA B N 1
ATOM 1462 C CA . ALA B 1 87 ? 17.327 47.593 16.831 1.00 31.77 87 ALA B CA 1
ATOM 1463 C C . ALA B 1 87 ? 18.503 46.840 16.250 1.00 32.15 87 ALA B C 1
ATOM 1464 O O . ALA B 1 87 ? 18.347 45.725 15.739 1.00 34.90 87 ALA B O 1
ATOM 1466 N N . LEU B 1 88 ? 19.677 47.457 16.332 1.00 34.04 88 LEU B N 1
ATOM 1467 C CA . LEU B 1 88 ? 20.929 46.811 15.941 1.00 34.79 88 LEU B CA 1
ATOM 1468 C C . LEU B 1 88 ? 21.488 46.007 17.118 1.00 38.13 88 LEU B C 1
ATOM 1469 O O . LEU B 1 88 ? 21.855 46.564 18.164 1.00 38.47 88 LEU B O 1
ATOM 1474 N N . THR B 1 89 ? 21.543 44.691 16.939 1.00 38.54 89 THR B N 1
ATOM 1475 C CA . THR B 1 89 ? 22.011 43.791 17.979 1.00 38.27 89 THR B CA 1
ATOM 1476 C C . THR B 1 89 ? 23.336 43.166 17.568 1.00 44.27 89 THR B C 1
ATOM 1477 O O . THR B 1 89 ? 23.753 43.260 16.407 1.00 43.33 89 THR B O 1
ATOM 1481 N N . MET B 1 90 ? 23.967 42.483 18.515 1.00 48.20 90 MET B N 1
ATOM 1482 C CA . MET B 1 90 ? 25.234 41.816 18.274 1.00 45.34 90 MET B CA 1
ATOM 1483 C C . MET B 1 90 ? 25.284 40.506 19.036 1.00 50.30 90 MET B C 1
ATOM 1484 O O . MET B 1 90 ? 24.573 40.318 20.033 1.00 52.18 90 MET B O 1
ATOM 1489 N N . GLU B 1 91 ? 26.108 39.593 18.539 1.00 49.73 91 GLU B N 1
ATOM 1490 C CA . GLU B 1 91 ? 26.655 38.515 19.354 1.00 52.50 91 GLU B CA 1
ATOM 1491 C C . GLU B 1 91 ? 28.105 38.357 18.931 1.00 47.73 91 GLU B C 1
ATOM 1492 O O . GLU B 1 91 ? 28.402 37.756 17.897 1.00 46.89 91 GLU B O 1
ATOM 1498 N N . GLY B 1 92 ? 29.000 38.952 19.715 1.00 48.57 92 GLY B N 1
ATOM 1499 C CA . GLY B 1 92 ? 30.424 38.925 19.428 1.00 44.72 92 GLY B CA 1
ATOM 1500 C C . GLY B 1 92 ? 30.846 39.853 18.303 1.00 47.84 92 GLY B C 1
ATOM 1501 O O . GLY B 1 92 ? 30.746 41.075 18.419 1.00 52.01 92 GLY B O 1
ATOM 1502 N N . ASN B 1 93 ? 31.330 39.267 17.213 1.00 46.95 93 ASN B N 1
ATOM 1503 C CA . ASN B 1 93 ? 31.757 40.037 16.056 1.00 50.47 93 ASN B CA 1
ATOM 1504 C C . ASN B 1 93 ? 30.611 40.342 15.078 1.00 47.90 93 ASN B C 1
ATOM 1505 O O . ASN B 1 93 ? 30.766 41.169 14.176 1.00 47.09 93 ASN B O 1
ATOM 1510 N N . GLN B 1 94 ? 29.462 39.691 15.261 1.00 46.72 94 GLN B N 1
ATOM 1511 C CA . GLN B 1 94 ? 28.412 39.719 14.237 1.00 47.96 94 GLN B CA 1
ATOM 1512 C C . GLN B 1 94 ? 27.175 40.570 14.552 1.00 44.51 94 GLN B C 1
ATOM 1513 O O . GLN B 1 94 ? 26.251 40.112 15.229 1.00 43.13 94 GLN B O 1
ATOM 1519 N N . ALA B 1 95 ? 27.143 41.790 14.023 1.00 46.29 95 ALA B N 1
ATOM 1520 C CA . ALA B 1 95 ? 26.002 42.688 14.214 1.00 45.11 95 ALA B CA 1
ATOM 1521 C C . ALA B 1 95 ? 24.844 42.381 13.259 1.00 43.40 95 ALA B C 1
ATOM 1522 O O . ALA B 1 95 ? 25.055 42.048 12.084 1.00 44.02 95 ALA B O 1
ATOM 1524 N N . SER B 1 96 ? 23.622 42.512 13.765 1.00 38.62 96 SER B N 1
ATOM 1525 C CA . SER B 1 96 ? 22.432 42.293 12.939 1.00 41.10 96 SER B CA 1
ATOM 1526 C C . SER B 1 96 ? 21.218 43.089 13.422 1.00 39.01 96 SER B C 1
ATOM 1527 O O . SER B 1 96 ? 21.064 43.346 14.628 1.00 36.98 96 SER B O 1
ATOM 1530 N N . TRP B 1 97 ? 20.373 43.494 12.475 1.00 35.99 97 TRP B N 1
ATOM 1531 C CA . TRP B 1 97 ? 19.113 44.155 12.814 1.00 33.99 97 TRP B CA 1
ATOM 1532 C C . TRP B 1 97 ? 18.055 43.098 13.121 1.00 35.01 97 TRP B C 1
ATOM 1533 O O . TRP B 1 97 ? 17.900 42.127 12.364 1.00 37.29 97 TRP B O 1
ATOM 1544 N N . ARG B 1 98 ? 17.325 43.296 14.221 1.00 33.02 98 ARG B N 1
ATOM 1545 C CA . ARG B 1 98 ? 16.264 42.374 14.626 1.00 33.29 98 ARG B CA 1
ATOM 1546 C C . ARG B 1 98 ? 15.169 43.102 15.378 1.00 34.82 98 ARG B C 1
ATOM 1547 O O . ARG B 1 98 ? 15.442 44.071 16.101 1.00 35.75 98 ARG B O 1
ATOM 1555 N N . PHE B 1 99 ? 13.933 42.632 15.233 1.00 33.03 99 PHE B N 1
ATOM 1556 C CA . PHE B 1 99 ? 12.845 43.187 16.029 1.00 31.72 99 PHE B CA 1
ATOM 1557 C C . PHE B 1 99 ? 12.979 42.717 17.477 1.00 33.71 99 PHE B C 1
ATOM 1558 O O . PHE B 1 99 ? 12.916 41.517 17.771 1.00 35.79 99 PHE B O 1
ATOM 1566 N N . ILE B 1 100 ? 13.205 43.667 18.374 1.00 32.88 100 ILE B N 1
ATOM 1567 C CA . ILE B 1 100 ? 13.235 43.376 19.797 1.00 34.25 100 ILE B CA 1
ATOM 1568 C C . ILE B 1 100 ? 11.912 43.848 20.405 1.00 38.20 100 ILE B C 1
ATOM 1569 O O . ILE B 1 100 ? 11.137 44.574 19.756 1.00 34.83 100 ILE B O 1
ATOM 1574 N N . ARG B 1 101 ? 11.654 43.436 21.644 1.00 37.26 101 ARG B N 1
ATOM 1575 C CA . ARG B 1 101 ? 10.400 43.749 22.305 1.00 31.14 101 ARG B CA 1
ATOM 1576 C C . ARG B 1 101 ? 10.568 44.956 23.214 1.00 33.16 101 ARG B C 1
ATOM 1577 O O . ARG B 1 101 ? 11.603 45.111 23.855 1.00 37.45 101 ARG B O 1
ATOM 1585 N N . ILE B 1 102 ? 9.557 45.817 23.268 1.00 33.21 102 ILE B N 1
ATOM 1586 C CA . ILE B 1 102 ? 9.588 46.958 24.185 1.00 35.04 102 ILE B CA 1
ATOM 1587 C C . ILE B 1 102 ? 8.211 47.156 24.820 1.00 38.96 102 ILE B C 1
ATOM 1588 O O . ILE B 1 102 ? 7.181 47.096 24.136 1.00 36.76 102 ILE B O 1
ATOM 1593 N N . GLU B 1 103 ? 8.189 47.394 26.127 1.00 38.62 103 GLU B N 1
ATOM 1594 C CA . GLU B 1 103 ? 6.928 47.549 26.823 1.00 37.89 103 GLU B CA 1
ATOM 1595 C C . GLU B 1 103 ? 6.326 48.910 26.482 1.00 38.43 103 GLU B C 1
ATOM 1596 O O . GLU B 1 103 ? 6.936 49.944 26.746 1.00 42.42 103 GLU B O 1
ATOM 1602 N N . THR B 1 104 ? 5.130 48.906 25.899 1.00 39.11 104 THR B N 1
ATOM 1603 C CA . THR B 1 104 ? 4.539 50.129 25.365 1.00 39.92 104 THR B CA 1
ATOM 1604 C C . THR B 1 104 ? 3.303 50.632 26.095 1.00 45.68 104 THR B C 1
ATOM 1605 O O . THR B 1 104 ? 2.912 51.790 25.904 1.00 48.45 104 THR B O 1
ATOM 1609 N N . ALA B 1 105 ? 2.679 49.779 26.909 1.00 44.68 105 ALA B N 1
ATOM 1610 C CA . ALA B 1 105 ? 1.541 50.231 27.714 1.00 43.56 105 ALA B CA 1
ATOM 1611 C C . ALA B 1 105 ? 1.173 49.292 28.853 1.00 40.03 105 ALA B C 1
ATOM 1612 O O . ALA B 1 105 ? 1.557 48.121 28.850 1.00 36.02 105 ALA B O 1
ATOM 1614 N N . CYS B 1 106 ? 0.418 49.830 29.813 1.00 41.57 106 CYS B N 1
ATOM 1615 C CA . CYS B 1 106 ? -0.096 49.071 30.949 1.00 35.76 106 CYS B CA 1
ATOM 1616 C C . CYS B 1 106 ? -1.590 48.821 30.743 1.00 37.63 106 CYS B C 1
ATOM 1617 O O . CYS B 1 106 ? -2.386 49.761 30.726 1.00 39.09 106 CYS B O 1
ATOM 1620 N N . VAL B 1 107 ? -1.986 47.565 30.586 1.00 36.89 107 VAL B N 1
ATOM 1621 C CA . VAL B 1 107 ? -3.399 47.273 30.361 1.00 33.06 107 VAL B CA 1
ATOM 1622 C C . VAL B 1 107 ? -4.006 46.485 31.502 1.00 38.10 107 VAL B C 1
ATOM 1623 O O . VAL B 1 107 ? -3.302 45.756 32.208 1.00 42.12 107 VAL B O 1
ATOM 1627 N N . CYS B 1 108 ? -5.313 46.615 31.686 1.00 40.20 108 CYS B N 1
ATOM 1628 C CA . CYS B 1 108 ? -5.972 45.845 32.730 1.00 38.31 108 CYS B CA 1
ATOM 1629 C C . CYS B 1 108 ? -6.401 44.477 32.222 1.00 38.75 108 CYS B C 1
ATOM 1630 O O . CYS B 1 108 ? -6.973 44.362 31.121 1.00 36.25 108 CYS B O 1
ATOM 1633 N N . VAL B 1 109 ? -6.101 43.447 33.016 1.00 39.08 109 VAL B N 1
ATOM 1634 C CA . VAL B 1 109 ? -6.488 42.078 32.692 1.00 38.74 109 VAL B CA 1
ATOM 1635 C C . VAL B 1 109 ? -7.488 41.541 33.716 1.00 42.93 109 VAL B C 1
ATOM 1636 O O . VAL B 1 109 ? -7.320 41.729 34.928 1.00 40.89 109 VAL B O 1
ATOM 1640 N N . ILE B 1 110 ? -8.518 40.862 33.221 1.00 44.39 110 ILE B N 1
ATOM 1641 C CA . ILE B 1 110 ? -9.586 40.348 34.066 1.00 46.36 110 ILE B CA 1
ATOM 1642 C C . ILE B 1 110 ? -9.840 38.860 33.836 1.00 50.57 110 ILE B C 1
ATOM 1643 O O . ILE B 1 110 ? -9.673 38.350 32.721 1.00 49.46 110 ILE B O 1
ATOM 1648 N N . THR B 1 111 ? -10.282 38.172 34.885 1.00 53.76 111 THR B N 1
ATOM 1649 C CA . THR B 1 111 ? -10.377 36.724 34.824 1.00 59.87 111 THR B CA 1
ATOM 1650 C C . THR B 1 111 ? -11.688 36.088 35.276 1.00 63.67 111 THR B C 1
ATOM 1651 O O . THR B 1 111 ? -12.159 35.145 34.634 1.00 67.50 111 THR B O 1
ATOM 1655 N N . LYS B 1 112 ? -12.265 36.577 36.373 1.00 60.20 112 LYS B N 1
ATOM 1656 C CA . LYS B 1 112 ? -13.257 35.766 37.103 1.00 65.28 112 LYS B CA 1
ATOM 1657 C C . LYS B 1 112 ? -14.528 35.368 36.343 1.00 68.44 112 LYS B C 1
ATOM 1658 O O . LYS B 1 112 ? -14.489 34.465 35.507 1.00 70.02 112 LYS B O 1
ATOM 1664 N N . LYS B 1 113 ? -15.658 36.006 36.634 1.00 73.68 113 LYS B N 1
ATOM 1665 C CA . LYS B 1 113 ? -16.915 35.456 36.119 1.00 89.04 113 LYS B CA 1
ATOM 1666 C C . LYS B 1 113 ? -17.976 36.407 35.521 1.00 86.18 113 LYS B C 1
ATOM 1667 O O . LYS B 1 113 ? -18.525 37.276 36.207 1.00 85.49 113 LYS B O 1
ATOM 1673 N N . LYS B 1 114 ? -18.214 36.207 34.221 1.00 90.48 114 LYS B N 1
ATOM 1674 C CA . LYS B 1 114 ? -19.385 36.679 33.459 1.00 98.41 114 LYS B CA 1
ATOM 1675 C C . LYS B 1 114 ? -19.209 36.284 31.984 1.00 107.36 114 LYS B C 1
ATOM 1676 O O . LYS B 1 114 ? -19.952 35.446 31.463 1.00 112.61 114 LYS B O 1
ATOM 1682 N N . GLY B 1 115 ? -18.215 36.881 31.326 1.00 106.82 115 GLY B N 1
ATOM 1683 C CA . GLY B 1 115 ? -17.849 36.509 29.968 1.00 111.29 115 GLY B CA 1
ATOM 1684 C C . GLY B 1 115 ? -18.450 37.388 28.887 1.00 114.41 115 GLY B C 1
ATOM 1685 O O . GLY B 1 115 ? -17.954 38.488 28.621 1.00 106.47 115 GLY B O 1
ATOM 1686 N N . ASN B 1 116 ? -19.506 36.875 28.253 1.00 121.75 116 ASN B N 1
ATOM 1687 C CA . ASN B 1 116 ? -20.302 37.597 27.250 1.00 115.96 116 ASN B CA 1
ATOM 1688 C C . ASN B 1 116 ? -19.584 37.930 25.935 1.00 110.14 116 ASN B C 1
ATOM 1689 O O . ASN B 1 116 ? -18.359 37.865 25.833 1.00 120.02 116 ASN B O 1
#

Organism: Naja atra (NCBI:txid8656)

InterPro domains:
  IPR002072 Nerve growth factor-related [PF00243] (10-114)
  IPR002072 Nerve growth factor-related [PR00268] (9-21)
  IPR002072 Nerve growth factor-related [PR00268] (47-57)
  IPR002072 Nerve growth factor-related [PR00268] (65-91)
  IPR002072 Nerve growth factor-related [PR00268] (97-109)
  IPR002072 Nerve growth factor-related [SM00140] (6-109)
  IPR019846 Nerve growth factor conserved site [PS00248] (65-78)
  IPR020408 Nerve growth factor-like [PTHR11589] (5-115)
  IPR020425 Nerve growth factor, beta subunit [PR01913] (25-34)
  IPR020425 Nerve growth factor, beta subunit [PR01913] (37-47)
  IPR020425 Nerve growth factor, beta subunit [PR01913] (56-66)
  IPR029034 Cystine-knot cytokine [G3DSA:2.10.90.10] (1-116)
  IPR029034 Cystine-knot cytokine [SSF57501] (3-113)

Sequence (216 aa):
GEHSVCDSVSAWVTKTTATDIKGNTVTVMENVNLDNKVYKEYFFETKCKNPNPEPSGCRGIDSSHWNSYCTETDTFIKALTMEGNQASWRFIRIETACVCVITKKKGNGEHSVCDSVSAWVTKTTATDIKGNTVTVMENVNLDNKVYKEYFFETKCKNPNPEPSGCRGIDSSHWNSYCTETDTFIKALTMEGNQASWRFIRIETACVCVITKKKGN

CATH classification: 2.10.90.10